Protein AF-0000000079080975 (afdb_homodimer)

Organism: Trichostrongylus colubriformis (NCBI:txid6319)

Sequence (194 aa):
MSRILNVFKEIIPASPTPPVSNRSTAPDSLALKALEEENAKLNQQLEEMTSIAETVESERNFYFEKLRRIEDMCNACVEDEQPDKEAILAILYEANVMSRILNVFKEIIPASPTPPVSNRSTAPDSLALKALEEENAKLNQQLEEMTSIAETVESERNFYFEKLRRIEDMCNACVEDEQPDKEAILAILYEANV

Solvent-accessible surface area (backbone atoms only — not comparable to full-atom values): 11800 Å² total; per-residue (Å²): 142,82,84,82,80,81,79,79,76,78,78,73,77,79,73,81,75,75,80,78,75,75,74,69,80,42,73,64,55,55,52,43,52,53,45,51,52,49,41,50,51,48,53,52,52,41,53,52,50,50,53,52,37,52,52,40,44,52,51,26,55,52,40,46,49,46,52,53,52,49,48,50,46,44,68,67,39,58,92,95,49,54,36,57,44,70,59,48,50,53,53,70,69,54,75,92,127,132,83,74,80,78,82,78,77,81,76,81,73,76,79,74,82,75,77,80,79,75,75,74,69,80,44,73,63,56,56,54,43,52,53,46,52,51,50,40,51,50,47,52,52,51,40,55,52,52,49,53,51,35,50,52,40,44,52,51,26,54,51,41,46,51,47,54,52,53,50,47,51,46,43,67,67,38,58,91,97,49,55,34,60,43,71,61,48,51,54,53,70,70,53,75,91,126

Secondary structure (DSSP, 8-state):
--------------------------HHHHHHHHHHHHHHHHHHHHHHHHHHHHHHHHHHHHHHHHHHHHHHHHHH--TT----HHHHHHHHT----/--------------------------HHHHHHHHHHHHHHHHHHHHHHHHHHHHHHHHHHHHHHHHHHHHHHHHHH--TT----HHHHHHHHT----

pLDDT: mean 80.47, std 24.13, range [25.75, 98.88]

InterPro domains:
  IPR004953 EB1, C-terminal [PF03271] (56-94)
  IPR004953 EB1, C-terminal [PS51230] (31-97)
  IPR027328 Microtubule-associated protein RP/EB [PTHR10623] (26-95)
  IPR036133 EB1, C-terminal domain superfamily [SSF140612] (40-95)

Radius of gyration: 41.65 Å; Cα contacts (8 Å, |Δi|>4): 113; chains: 2; bounding box: 116×119×67 Å

Foldseek 3Di:
DDDDPPPPPDPPPDPPDPDPPPPPCPPVVVVVVVVVVVVVVVVVVVVVVVVVVVVVVLVVVLVVVLVVVVVVQQVVADPPDDGDPVVNVVSVPDDRD/DCPPDPPPPDPPPDPDDPDPPPPPCDPVVVVVVVVVVVVVVVVVVVVVVVVVVVVVVLVVVLVVVLVVVVVVQQVPADPPDDGDPVVNVVSVPDDRD

Structure (mmCIF, N/CA/C/O backbone):
data_AF-0000000079080975-model_v1
#
loop_
_entity.id
_entity.type
_entity.pdbx_description
1 polymer 'EB1 C-terminal domain-containing protein'
#
loop_
_atom_site.group_PDB
_atom_site.id
_atom_site.type_symbol
_atom_site.label_atom_id
_atom_site.label_alt_id
_atom_site.label_comp_id
_atom_site.label_asym_id
_atom_site.label_entity_id
_atom_site.label_seq_id
_atom_site.pdbx_PDB_ins_code
_atom_site.Cartn_x
_atom_site.Cartn_y
_atom_site.Cartn_z
_atom_site.occupancy
_atom_site.B_iso_or_equiv
_atom_site.auth_seq_id
_atom_site.auth_comp_id
_atom_site.auth_asym_id
_atom_site.auth_atom_id
_atom_site.pdbx_PDB_model_num
ATOM 1 N N . MET A 1 1 ? -66.812 77.812 29.203 1 25.75 1 MET A N 1
ATOM 2 C CA . MET A 1 1 ? -65.688 77.125 28.531 1 25.75 1 MET A CA 1
ATOM 3 C C . MET A 1 1 ? -64.375 77.812 28.875 1 25.75 1 MET A C 1
ATOM 5 O O . MET A 1 1 ? -64.312 78.938 29.297 1 25.75 1 MET A O 1
ATOM 9 N N . SER A 1 2 ? -63.344 76.938 28.547 1 33.56 2 SER A N 1
ATOM 10 C CA . SER A 1 2 ? -62.125 76.125 28.672 1 33.56 2 SER A CA 1
ATOM 11 C C . SER A 1 2 ? -60.906 76.875 28.125 1 33.56 2 SER A C 1
ATOM 13 O O . SER A 1 2 ? -60.75 77 26.906 1 33.56 2 SER A O 1
ATOM 15 N N . ARG A 1 3 ? -60.531 77.938 28.734 1 38.03 3 ARG A N 1
ATOM 16 C CA . ARG A 1 3 ? -59.312 78.625 28.375 1 38.03 3 ARG A CA 1
ATOM 17 C C . ARG A 1 3 ? -58.094 77.688 28.484 1 38.03 3 ARG A C 1
ATOM 19 O O . ARG A 1 3 ? -57.969 77 29.453 1 38.03 3 ARG A O 1
ATOM 26 N N . ILE A 1 4 ? -57.312 77.25 27.359 1 35.12 4 ILE A N 1
ATOM 27 C CA . ILE A 1 4 ? -56.281 76.438 26.734 1 35.12 4 ILE A CA 1
ATOM 28 C C . ILE A 1 4 ? -54.906 76.875 27.234 1 35.12 4 ILE A C 1
ATOM 30 O O . ILE A 1 4 ? -54.406 77.938 26.891 1 35.12 4 ILE A O 1
ATOM 34 N N . LEU A 1 5 ? -54.531 76.75 28.547 1 37.47 5 LEU A N 1
ATOM 35 C CA . LEU A 1 5 ? -53.219 77.062 29.125 1 37.47 5 LEU A CA 1
ATOM 36 C C . LEU A 1 5 ? -52.125 76.25 28.453 1 37.47 5 LEU A C 1
ATOM 38 O O . LEU A 1 5 ? -52.188 75 28.484 1 37.47 5 LEU A O 1
ATOM 42 N N . ASN A 1 6 ? -51.312 76.688 27.391 1 35.12 6 ASN A N 1
ATOM 43 C CA . ASN A 1 6 ? -50.25 76.188 26.547 1 35.12 6 ASN A CA 1
ATOM 44 C C . ASN A 1 6 ? -49 75.812 27.359 1 35.12 6 ASN A C 1
ATOM 46 O O . ASN A 1 6 ? -48.438 76.688 28 1 35.12 6 ASN A O 1
ATOM 50 N N . VAL A 1 7 ? -48.969 74.625 28 1 35.78 7 VAL A N 1
ATOM 51 C CA . VAL A 1 7 ? -47.906 74 28.766 1 35.78 7 VAL A CA 1
ATOM 52 C C . VAL A 1 7 ? -46.656 73.875 27.922 1 35.78 7 VAL A C 1
ATOM 54 O O . VAL A 1 7 ? -46.625 73.25 26.859 1 35.78 7 VAL A O 1
ATOM 57 N N . PHE A 1 8 ? -45.781 74.875 27.875 1 40.72 8 PHE A N 1
ATOM 58 C CA . PHE A 1 8 ? -44.5 75.062 27.203 1 40.72 8 PHE A CA 1
ATOM 59 C C . PHE A 1 8 ? -43.531 74 27.656 1 40.72 8 PHE A C 1
ATOM 61 O O . PHE A 1 8 ? -43.094 74 28.812 1 40.72 8 PHE A O 1
ATOM 68 N N . LYS A 1 9 ? -43.719 72.688 27.281 1 38.78 9 LYS A N 1
ATOM 69 C CA . LYS A 1 9 ? -42.812 71.562 27.609 1 38.78 9 LYS A CA 1
ATOM 70 C C . LYS A 1 9 ? -41.375 71.875 27.203 1 38.78 9 LYS A C 1
ATOM 72 O O . LYS A 1 9 ? -41.125 72.188 26.047 1 38.78 9 LYS A O 1
ATOM 77 N N . GLU A 1 10 ? -40.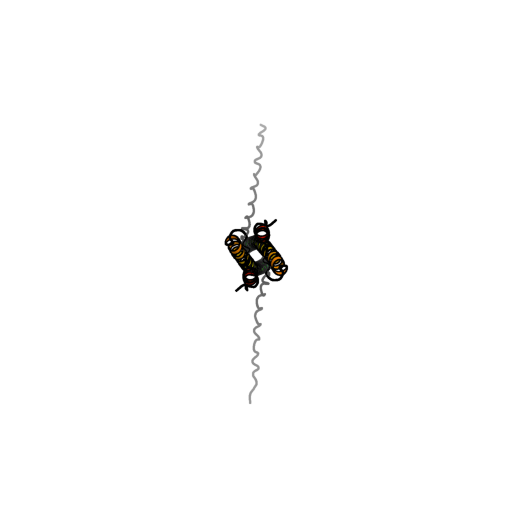531 72.312 28.156 1 39.69 10 GLU A N 1
ATOM 78 C CA . GLU A 1 10 ? -39.094 72.562 28.078 1 39.69 10 GLU A CA 1
ATOM 79 C C . GLU A 1 10 ? -38.344 71.312 27.547 1 39.69 10 GLU A C 1
ATOM 81 O O . GLU A 1 10 ? -38.469 70.188 28.094 1 39.69 10 GLU A O 1
ATOM 86 N N . ILE A 1 11 ? -38.062 71.25 26.25 1 41.62 11 ILE A N 1
ATOM 87 C CA . ILE A 1 11 ? -37.312 70.25 25.516 1 41.62 11 ILE A CA 1
ATOM 88 C C . ILE A 1 11 ? -35.906 70.125 26.125 1 41.62 11 ILE A C 1
ATOM 90 O O . ILE A 1 11 ? -35.156 71.062 26.141 1 41.62 11 ILE A O 1
ATOM 94 N N . ILE A 1 12 ? -35.781 69.438 27.281 1 44.81 12 ILE A N 1
ATOM 95 C CA . ILE A 1 12 ? -34.469 69.25 27.875 1 44.81 12 ILE A CA 1
ATOM 96 C C . ILE A 1 12 ? -33.531 68.625 26.844 1 44.81 12 ILE A C 1
ATOM 98 O O . ILE A 1 12 ? -33.875 67.625 26.172 1 44.81 12 ILE A O 1
ATOM 102 N N . PRO A 1 13 ? -32.562 69.375 26.312 1 43.66 13 PRO A N 1
ATOM 103 C CA . PRO A 1 13 ? -31.641 68.938 25.266 1 43.66 13 PRO A CA 1
ATOM 104 C C . PRO A 1 13 ? -30.922 67.625 25.641 1 43.66 13 PRO A C 1
ATOM 106 O O . PRO A 1 13 ? -30.688 67.375 26.812 1 43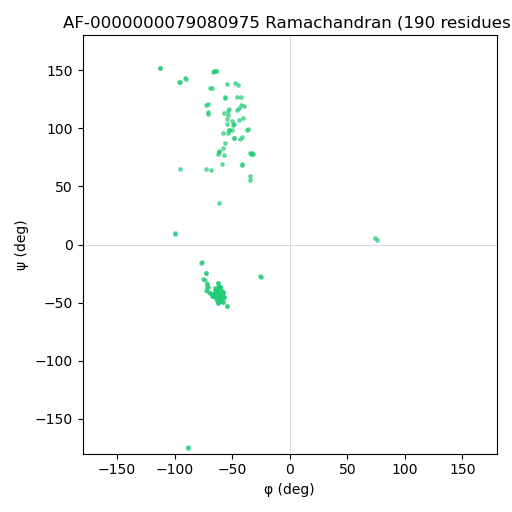.66 13 PRO A O 1
ATOM 109 N N . ALA A 1 14 ? -31.25 66.5 24.922 1 46.25 14 ALA A N 1
ATOM 110 C CA . ALA A 1 14 ? -30.625 65.188 24.984 1 46.25 14 ALA A CA 1
ATOM 111 C C . ALA A 1 14 ? -29.094 65.312 25 1 46.25 14 ALA A C 1
ATOM 113 O O . ALA A 1 14 ? -28.531 66.188 24.359 1 46.25 14 ALA A O 1
ATOM 114 N N . SER A 1 15 ? -28.422 65.062 26.125 1 46.75 15 SER A N 1
ATOM 115 C CA . SER A 1 15 ? -26.984 65.062 26.375 1 46.75 15 SER A CA 1
ATOM 116 C C . SER A 1 15 ? -26.25 64.312 25.281 1 46.75 15 SER A C 1
ATOM 118 O O . SER A 1 15 ? -26.734 63.281 24.781 1 46.75 15 SER A O 1
ATOM 120 N N . PRO A 1 16 ? -25.234 64.938 24.656 1 44.5 16 PRO A N 1
ATOM 121 C CA . PRO A 1 16 ? -24.438 64.312 23.578 1 44.5 16 PRO A CA 1
ATOM 122 C C . PRO A 1 16 ? -23.828 63 23.938 1 44.5 16 PRO A C 1
ATOM 124 O O . PRO A 1 16 ? -23.406 62.781 25.078 1 44.5 16 PRO A O 1
ATOM 127 N N . THR A 1 17 ? -24.406 61.875 23.438 1 47.47 17 THR A N 1
ATOM 128 C CA . THR A 1 17 ? -23.891 60.531 23.609 1 47.47 17 THR A CA 1
ATOM 129 C C . THR A 1 17 ? -22.375 60.5 23.344 1 47.47 17 THR A C 1
ATOM 131 O O . THR A 1 17 ? -21.875 61.25 22.516 1 47.47 17 THR A O 1
ATOM 134 N N . PRO A 1 18 ? -21.562 60.188 24.359 1 49.84 18 PRO A N 1
ATOM 135 C CA . PRO A 1 18 ? -20.094 60.125 24.234 1 49.84 18 PRO A CA 1
ATOM 136 C C . PRO A 1 18 ? -19.641 59.375 22.969 1 49.84 18 PRO A C 1
ATOM 138 O O . PRO A 1 18 ? -20.375 58.562 22.438 1 49.84 18 PRO A O 1
ATOM 141 N N . PRO A 1 19 ? -18.625 59.875 22.219 1 44.94 19 PRO A N 1
ATOM 142 C CA . PRO A 1 19 ? -18.078 59.312 20.984 1 44.94 19 PRO A CA 1
ATOM 143 C C . PRO A 1 19 ? -17.688 57.844 21.125 1 44.94 19 PRO A C 1
ATOM 145 O O . PRO A 1 19 ? -17.359 57.406 22.219 1 44.94 19 PRO A O 1
ATOM 148 N N . VAL A 1 20 ? -18.312 56.906 20.391 1 45.91 20 VAL A N 1
ATOM 149 C CA . VAL A 1 20 ? -17.969 55.5 20.219 1 45.91 20 VAL A CA 1
ATOM 150 C C . VAL A 1 20 ? -16.469 55.344 20.016 1 45.91 20 VAL A C 1
ATOM 152 O O . VAL A 1 20 ? -15.859 56.094 19.234 1 45.91 20 VAL A O 1
ATOM 155 N N . SER A 1 21 ? -15.68 55.156 21.062 1 43.5 21 SER A N 1
ATOM 156 C CA . SER A 1 21 ? -14.266 54.812 20.938 1 43.5 21 SER A CA 1
ATOM 157 C C . SER A 1 21 ? -14.008 53.875 19.75 1 43.5 21 SER A C 1
ATOM 159 O O . SER A 1 21 ? -14.68 52.875 19.578 1 4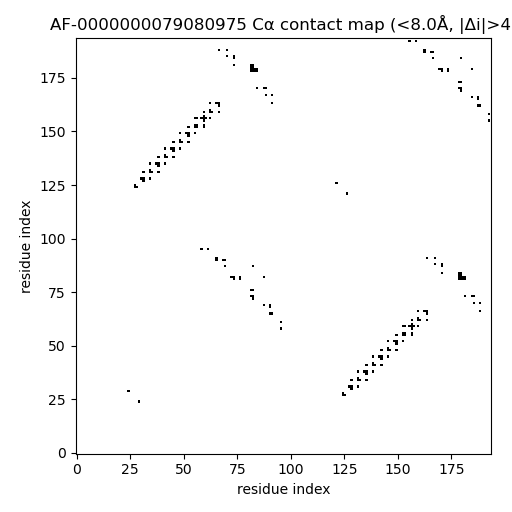3.5 21 SER A O 1
ATOM 161 N N . ASN A 1 22 ? -13.57 54.344 18.656 1 41.38 22 ASN A N 1
ATOM 162 C CA . ASN A 1 22 ? -13.086 53.625 17.484 1 41.38 22 ASN A CA 1
ATOM 163 C C . ASN A 1 22 ? -12.219 52.438 17.875 1 41.38 22 ASN A C 1
ATOM 165 O O . ASN A 1 22 ? -11.141 52.625 18.453 1 41.38 22 ASN A O 1
ATOM 169 N N . ARG A 1 23 ? -12.82 51.406 18.453 1 43.84 23 ARG A N 1
ATOM 170 C CA . ARG A 1 23 ? -12.062 50.188 18.641 1 43.84 23 ARG A CA 1
ATOM 171 C C . ARG A 1 23 ? -11.055 49.969 17.516 1 43.84 23 ARG A C 1
ATOM 173 O O . ARG A 1 23 ? -11.438 49.844 16.359 1 43.84 23 ARG A O 1
ATOM 180 N N . SER A 1 24 ? -9.914 50.625 17.5 1 45.56 24 SER A N 1
ATOM 181 C CA . SER A 1 24 ? -8.766 50.344 16.641 1 45.56 24 SER A CA 1
ATOM 182 C C . SER A 1 24 ? -8.625 48.875 16.359 1 45.56 24 SER A C 1
ATOM 184 O O . SER A 1 24 ? -8.531 48.062 17.281 1 45.56 24 SER A O 1
ATOM 186 N N . THR A 1 25 ? -9.383 48.344 15.492 1 51.56 25 THR A N 1
ATOM 187 C CA . THR A 1 25 ? -9.078 47.031 14.961 1 51.56 25 THR A CA 1
ATOM 188 C C . THR A 1 25 ? -7.566 46.812 14.844 1 51.56 25 THR A C 1
ATOM 190 O O . THR A 1 25 ? -6.93 47.375 13.938 1 51.56 25 THR A O 1
ATOM 193 N N . ALA A 1 26 ? -6.715 46.938 15.875 1 59.47 26 ALA A N 1
ATOM 194 C CA . ALA A 1 26 ? -5.27 46.906 16.094 1 59.47 26 ALA A CA 1
ATOM 195 C C . ALA A 1 26 ? -4.594 45.844 15.266 1 59.47 26 ALA A C 1
ATOM 197 O O . ALA A 1 26 ? -5.207 44.812 14.953 1 59.47 26 ALA A O 1
ATOM 198 N N . PRO A 1 27 ? -3.646 46.219 14.352 1 61.94 27 PRO A N 1
ATOM 199 C CA . PRO A 1 27 ? -2.795 45.344 13.547 1 61.94 27 PRO A CA 1
ATOM 200 C C . PRO A 1 27 ? -2.59 43.969 14.195 1 61.94 27 PRO A C 1
ATOM 202 O O . PRO A 1 27 ? -2.543 42.969 13.492 1 61.94 27 PRO A O 1
ATOM 205 N N . ASP A 1 28 ? -2.672 44 15.492 1 68.81 28 ASP A N 1
ATOM 206 C CA . ASP A 1 28 ? -2.451 42.75 16.188 1 68.81 28 ASP A CA 1
ATOM 207 C C . ASP A 1 28 ? -3.648 41.812 16.016 1 68.81 28 ASP A C 1
ATOM 209 O O . ASP A 1 28 ? -3.48 40.594 15.828 1 68.81 28 ASP A O 1
ATOM 213 N N . SER A 1 29 ? -4.852 42.5 15.883 1 78.88 29 SER A N 1
ATOM 214 C CA . SER A 1 29 ? -6.07 41.719 15.742 1 78.88 29 SER A CA 1
ATOM 215 C C . SER A 1 29 ? -6.145 41.062 14.367 1 78.88 29 SER A C 1
ATOM 217 O O . SER A 1 29 ? -6.551 39.906 14.25 1 78.88 29 SER A O 1
ATOM 219 N N . LEU A 1 30 ? -5.594 41.781 13.32 1 82.38 30 LEU A N 1
ATOM 220 C CA . LEU A 1 30 ? -5.598 41.219 11.977 1 82.38 30 LEU A CA 1
ATOM 221 C C . LEU A 1 30 ? -4.594 40.094 11.852 1 82.38 30 LEU A C 1
ATOM 223 O O . LEU A 1 30 ? -4.879 39.062 11.219 1 82.38 30 LEU A O 1
ATOM 227 N N . ALA A 1 31 ? -3.439 40.281 12.492 1 84 31 ALA A N 1
ATOM 228 C CA . ALA A 1 31 ? -2.412 39.25 12.484 1 84 31 ALA A CA 1
ATOM 229 C C . ALA A 1 31 ? -2.885 38 13.219 1 84 31 ALA A C 1
ATOM 231 O O . ALA A 1 31 ? -2.648 36.875 12.766 1 84 31 ALA A O 1
ATOM 232 N N . LEU A 1 32 ? -3.594 38.188 14.258 1 86.31 32 LEU A N 1
ATOM 233 C CA . LEU A 1 32 ? -4.133 37.094 15.047 1 86.31 32 LEU A CA 1
ATOM 234 C C . LEU A 1 32 ? -5.176 36.312 14.25 1 86.31 32 LEU A C 1
ATOM 236 O O . LEU A 1 32 ? -5.164 35.062 14.234 1 86.31 32 LEU A O 1
ATOM 240 N N . LYS A 1 33 ? -6.012 37.062 13.602 1 88.62 33 LYS A N 1
ATOM 241 C CA . LYS A 1 33 ? -7.051 36.438 12.797 1 88.62 33 LYS A CA 1
ATOM 242 C C . LYS A 1 33 ? -6.441 35.656 11.641 1 88.62 33 LYS A C 1
ATOM 244 O O . LYS A 1 33 ? -6.887 34.531 11.336 1 88.62 33 LYS A O 1
ATOM 249 N N . ALA A 1 34 ? -5.426 36.219 11 1 90.19 34 ALA A N 1
ATOM 250 C CA . ALA A 1 34 ? -4.75 35.531 9.891 1 90.19 34 ALA A CA 1
ATOM 251 C C . ALA A 1 34 ? -4.09 34.25 10.352 1 90.19 34 ALA A C 1
ATOM 253 O O . ALA A 1 34 ? -4.152 33.219 9.656 1 90.19 34 ALA A O 1
ATOM 254 N N . LEU A 1 35 ? -3.504 34.281 11.547 1 91.06 35 LEU A N 1
ATOM 255 C CA . LEU A 1 35 ? -2.818 33.094 12.102 1 91.06 35 LEU A CA 1
ATOM 256 C C . LEU A 1 35 ? -3.818 32.031 12.5 1 91.06 35 LEU A C 1
ATOM 258 O O . LEU A 1 35 ? -3.553 30.828 12.336 1 91.06 35 LEU A O 1
ATOM 262 N N . GLU A 1 36 ? -4.93 32.469 13.008 1 90.94 36 GLU A N 1
ATOM 263 C CA . GLU A 1 36 ? -5.992 31.547 13.367 1 90.94 36 GLU A CA 1
ATOM 264 C C . GLU A 1 36 ? -6.547 30.828 12.133 1 90.94 36 GLU A C 1
ATOM 266 O O . GLU A 1 36 ? -6.812 29.625 12.164 1 90.94 36 GLU A O 1
ATOM 271 N N . GLU A 1 37 ? -6.727 31.562 11.07 1 93.94 37 GLU A N 1
ATOM 272 C CA . GLU A 1 37 ? -7.211 31 9.82 1 93.94 37 GLU A CA 1
ATOM 273 C C . GLU A 1 37 ? -6.207 30 9.234 1 93.94 37 GLU A C 1
ATOM 275 O O . GLU A 1 37 ? -6.594 28.938 8.734 1 93.94 37 GLU A O 1
ATOM 280 N N . GLU A 1 38 ? -4.965 30.344 9.297 1 93.94 38 GLU A N 1
ATOM 281 C CA . GLU A 1 38 ? -3.914 29.453 8.82 1 93.94 38 GLU A CA 1
ATOM 282 C C . GLU A 1 38 ? -3.887 28.156 9.625 1 93.94 38 GLU A C 1
ATOM 284 O O . GLU A 1 38 ? -3.754 27.062 9.062 1 93.94 38 GLU A O 1
ATOM 289 N N . ASN A 1 39 ? -3.975 28.344 10.938 1 93.5 39 ASN A N 1
ATOM 290 C CA . ASN A 1 39 ? -4.016 27.188 11.812 1 93.5 39 ASN A CA 1
ATOM 291 C C . ASN A 1 39 ? -5.188 26.266 11.469 1 93.5 39 ASN A C 1
ATOM 293 O O . ASN A 1 39 ? -5.035 25.047 11.445 1 93.5 39 ASN A O 1
ATOM 297 N N . ALA A 1 40 ? -6.289 26.812 11.188 1 94.25 40 ALA A N 1
ATOM 298 C CA . ALA A 1 40 ? -7.473 26.031 10.828 1 94.25 40 ALA A CA 1
ATOM 299 C C . ALA A 1 40 ? -7.258 25.281 9.516 1 94.25 40 ALA A C 1
ATOM 301 O O . ALA A 1 40 ? -7.637 24.109 9.398 1 94.25 40 ALA A O 1
ATOM 302 N N . LYS A 1 41 ? -6.684 25.922 8.555 1 95.88 41 LYS A N 1
ATOM 303 C CA . LYS A 1 41 ? -6.391 25.297 7.27 1 95.88 41 LYS A CA 1
ATOM 304 C C . LYS A 1 41 ? -5.422 24.125 7.43 1 95.88 41 LYS A C 1
ATOM 306 O O . LYS A 1 41 ? -5.621 23.062 6.84 1 95.88 41 LYS A O 1
ATOM 311 N N . LEU A 1 42 ? -4.355 24.281 8.203 1 95 42 LEU A N 1
ATOM 312 C CA . LEU A 1 42 ? -3.359 23.25 8.43 1 95 42 LEU A CA 1
ATOM 313 C C . LEU A 1 42 ? -3.98 22.031 9.117 1 95 42 LEU A C 1
ATOM 315 O O . LEU A 1 42 ? -3.664 20.891 8.781 1 95 42 LEU A O 1
ATOM 319 N N . ASN A 1 43 ? -4.863 22.328 10.078 1 94.75 43 ASN A N 1
ATOM 320 C CA . ASN A 1 43 ? -5.555 21.25 10.766 1 94.75 43 ASN A CA 1
ATOM 321 C C . ASN A 1 43 ? -6.43 20.438 9.812 1 94.75 43 ASN A C 1
ATOM 323 O O . ASN A 1 43 ? -6.465 19.203 9.891 1 94.75 43 ASN A O 1
ATOM 327 N N . GLN A 1 44 ? -7.082 21.094 8.938 1 96.06 44 GLN A N 1
ATOM 328 C CA . GLN A 1 44 ? -7.91 20.406 7.945 1 96.06 44 GLN A CA 1
ATOM 329 C C . GLN A 1 44 ? -7.059 19.562 7.004 1 96.06 44 GLN A C 1
ATOM 331 O O . GLN A 1 44 ? -7.418 18.422 6.691 1 96.06 44 GLN A O 1
ATOM 336 N N . GLN A 1 45 ? -5.973 20.125 6.559 1 94.5 45 GLN A N 1
ATOM 337 C CA . GLN A 1 45 ? -5.062 19.391 5.676 1 94.5 45 GLN A CA 1
ATOM 338 C C . GLN A 1 45 ? -4.504 18.156 6.367 1 94.5 45 GLN A C 1
ATOM 340 O O . GLN A 1 45 ? -4.391 17.094 5.754 1 94.5 45 GLN A O 1
ATOM 345 N N . LEU A 1 46 ? -4.176 18.266 7.582 1 95.5 46 LEU A N 1
ATOM 346 C CA . LEU A 1 46 ? -3.645 17.141 8.344 1 95.5 46 LEU A CA 1
ATOM 347 C C . LE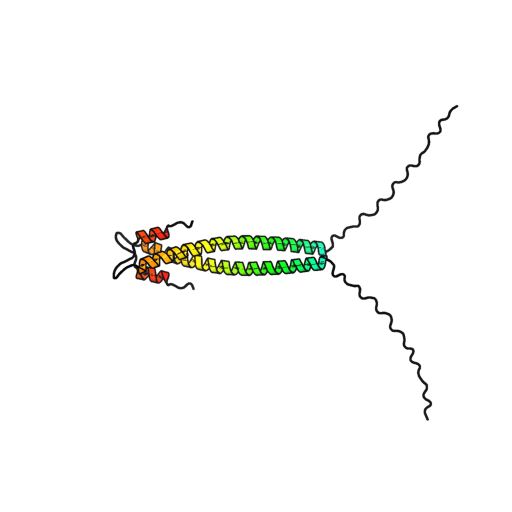U A 1 46 ? -4.68 16.031 8.477 1 95.5 46 LEU A C 1
ATOM 349 O O . LEU A 1 46 ? -4.348 14.844 8.359 1 95.5 46 LEU A O 1
ATOM 353 N N . GLU A 1 47 ? -5.871 16.406 8.773 1 94.56 47 GLU A N 1
ATOM 354 C CA . GLU A 1 47 ? -6.949 15.43 8.859 1 94.56 47 GLU A CA 1
ATOM 355 C C . GLU A 1 47 ? -7.137 14.695 7.535 1 94.56 47 GLU A C 1
ATOM 357 O O . GLU A 1 47 ? -7.27 13.469 7.512 1 94.56 47 GLU A O 1
ATOM 362 N N . GLU A 1 48 ? -7.113 15.391 6.41 1 94.5 48 GLU A N 1
ATOM 363 C CA . GLU A 1 48 ? -7.262 14.797 5.086 1 94.5 48 GLU A CA 1
ATOM 364 C C . GLU A 1 48 ? -6.109 13.844 4.777 1 94.5 48 GLU A C 1
ATOM 366 O O . GLU A 1 48 ? -6.328 12.727 4.297 1 94.5 48 GLU A O 1
ATOM 371 N N . MET A 1 49 ? -4.914 14.312 5.062 1 93.69 49 MET A N 1
ATOM 372 C CA . MET A 1 49 ? -3.732 13.492 4.805 1 93.69 49 MET A CA 1
ATOM 373 C C . MET A 1 49 ? -3.75 12.227 5.656 1 93.69 49 MET A C 1
ATOM 375 O O . MET A 1 49 ? -3.359 11.156 5.191 1 93.69 49 MET A O 1
ATOM 379 N N . THR A 1 50 ? -4.215 12.398 6.926 1 94.56 50 THR A N 1
ATOM 380 C CA . THR A 1 50 ? -4.32 11.25 7.816 1 94.56 50 THR A CA 1
ATOM 381 C C . THR A 1 50 ? -5.289 10.211 7.254 1 94.56 50 THR A C 1
ATOM 383 O O . THR A 1 50 ? -4.992 9.016 7.238 1 94.56 50 THR A O 1
ATOM 386 N N . SER A 1 51 ? -6.406 10.648 6.727 1 95.69 51 SER A N 1
ATOM 387 C CA . SER A 1 51 ? -7.406 9.758 6.156 1 95.69 51 SER A CA 1
ATOM 388 C C . SER A 1 51 ? -6.867 9.039 4.926 1 95.69 51 SER A C 1
ATOM 390 O O . SER A 1 51 ? -7.07 7.832 4.766 1 95.69 51 SER A O 1
ATOM 392 N N . ILE A 1 52 ? -6.203 9.703 4.039 1 94 52 ILE A N 1
ATOM 393 C CA . ILE A 1 52 ? -5.625 9.125 2.828 1 94 52 ILE A CA 1
ATOM 394 C C . ILE A 1 52 ? -4.547 8.109 3.205 1 94 52 ILE A C 1
ATOM 396 O O . ILE A 1 52 ? -4.516 7.004 2.666 1 94 52 ILE A O 1
ATOM 400 N N . ALA A 1 53 ? -3.725 8.547 4.16 1 94.81 53 ALA A N 1
ATOM 401 C CA . ALA A 1 53 ? -2.654 7.664 4.613 1 94.81 53 ALA A CA 1
ATOM 402 C C . ALA A 1 53 ? -3.219 6.363 5.18 1 94.81 53 ALA A C 1
ATOM 404 O O . ALA A 1 53 ? -2.664 5.285 4.949 1 94.81 53 ALA A O 1
ATOM 405 N N . GLU A 1 54 ? -4.266 6.422 5.883 1 95.94 54 GLU A N 1
ATOM 406 C CA . GLU A 1 54 ? -4.902 5.234 6.445 1 95.94 54 GLU A CA 1
ATOM 407 C C . GLU A 1 54 ? -5.441 4.324 5.348 1 95.94 54 GLU A C 1
ATOM 409 O O . GLU A 1 54 ? -5.297 3.102 5.422 1 95.94 54 GLU A O 1
ATOM 414 N N . THR A 1 55 ? -6.082 4.906 4.383 1 96.81 55 THR A N 1
ATOM 415 C CA . THR A 1 55 ? -6.629 4.141 3.271 1 96.81 55 THR A CA 1
ATOM 416 C C . THR A 1 55 ? -5.52 3.439 2.496 1 96.81 55 THR A C 1
ATOM 418 O O . THR A 1 55 ? -5.609 2.242 2.211 1 96.81 55 THR A O 1
ATOM 421 N N . VAL A 1 56 ? -4.492 4.156 2.158 1 97.19 56 VAL A N 1
ATOM 422 C CA . VAL A 1 56 ? -3.373 3.596 1.407 1 97.19 56 VAL A CA 1
ATOM 423 C C . VAL A 1 56 ? -2.697 2.496 2.225 1 97.19 56 VAL A C 1
ATOM 425 O O . VAL A 1 56 ? -2.34 1.445 1.687 1 97.19 56 VAL A O 1
ATOM 428 N N . GLU A 1 57 ? -2.514 2.748 3.488 1 97.88 57 GLU A N 1
ATOM 429 C CA . GLU A 1 57 ? -1.929 1.732 4.359 1 97.88 57 GLU A CA 1
ATOM 430 C C . GLU A 1 57 ? -2.773 0.461 4.371 1 97.88 57 GLU A C 1
ATOM 432 O O . GLU A 1 57 ? -2.236 -0.647 4.328 1 97.88 57 GLU A O 1
ATOM 437 N N . SER A 1 58 ? -4.051 0.591 4.457 1 98.12 58 SER A N 1
ATOM 438 C CA . SER A 1 58 ? -4.957 -0.554 4.414 1 98.12 58 SER A CA 1
ATOM 439 C C . SER A 1 58 ? -4.785 -1.348 3.123 1 98.12 58 SER A C 1
ATOM 441 O O . SER A 1 58 ? -4.684 -2.576 3.152 1 98.12 58 SER A O 1
ATOM 443 N N . GLU A 1 59 ? -4.727 -0.678 2 1 98.19 59 GLU A N 1
ATOM 444 C CA . GLU A 1 59 ? -4.512 -1.322 0.707 1 98.19 59 GLU A CA 1
ATOM 445 C C . GLU A 1 59 ? -3.154 -2.014 0.651 1 98.19 59 GLU A C 1
ATOM 447 O O . GLU A 1 59 ? -3.043 -3.137 0.154 1 98.19 59 GLU A O 1
ATOM 452 N N . ARG A 1 60 ? -2.148 -1.308 1.125 1 98.5 60 ARG A N 1
ATOM 453 C CA . ARG A 1 60 ? -0.811 -1.888 1.195 1 98.5 60 ARG A CA 1
ATOM 454 C C . ARG A 1 60 ? -0.825 -3.205 1.965 1 98.5 60 ARG A C 1
ATOM 456 O O . ARG A 1 60 ? -0.29 -4.211 1.494 1 98.5 60 ARG A O 1
ATOM 463 N N . ASN A 1 61 ? -1.366 -3.207 3.17 1 98.56 61 ASN A N 1
ATOM 464 C CA . ASN A 1 61 ? -1.436 -4.402 4.004 1 98.56 61 ASN A CA 1
ATOM 465 C C . ASN A 1 61 ? -2.248 -5.508 3.336 1 98.56 61 ASN A C 1
ATOM 467 O O . ASN A 1 61 ? -1.883 -6.68 3.41 1 98.56 61 ASN A O 1
ATOM 471 N N . PHE A 1 62 ? -3.35 -5.207 2.596 1 98.81 62 PHE A N 1
ATOM 472 C CA . PHE A 1 62 ? -4.172 -6.145 1.845 1 98.81 62 PHE A CA 1
ATOM 473 C C . PHE A 1 62 ? -3.357 -6.82 0.749 1 98.81 62 PHE A C 1
ATOM 475 O O . PHE A 1 62 ? -3.371 -8.047 0.625 1 98.81 62 PHE A O 1
ATOM 482 N N . TYR A 1 63 ? -2.67 -6.035 -0.039 1 98.69 63 TYR A N 1
ATOM 483 C CA . TYR A 1 63 ? -1.835 -6.574 -1.106 1 98.69 63 TYR A CA 1
ATOM 484 C C . TYR A 1 63 ? -0.694 -7.41 -0.538 1 98.69 63 TYR A C 1
ATOM 486 O O . TYR A 1 63 ? -0.385 -8.484 -1.058 1 98.69 63 TYR A O 1
ATOM 494 N N . PHE A 1 64 ? -0.105 -6.984 0.538 1 98.69 64 PHE A N 1
ATOM 495 C CA . PHE A 1 64 ? 0.968 -7.723 1.195 1 98.69 64 PHE A CA 1
ATOM 496 C C . PHE A 1 64 ? 0.488 -9.094 1.642 1 98.69 64 PHE A C 1
ATOM 498 O O . PHE A 1 64 ? 1.178 -10.094 1.437 1 98.69 64 PHE A O 1
ATOM 505 N N . GLU A 1 65 ? -0.681 -9.109 2.207 1 98.75 65 GLU A N 1
ATOM 506 C CA . GLU A 1 65 ? -1.242 -10.375 2.678 1 98.75 65 GLU A CA 1
ATOM 507 C C . GLU A 1 65 ? -1.507 -11.328 1.514 1 98.75 65 GLU A C 1
ATOM 509 O O . GLU A 1 65 ? -1.277 -12.531 1.627 1 98.75 65 GLU A O 1
ATOM 514 N N . LYS A 1 66 ? -2.014 -10.852 0.377 1 98.88 66 LYS A N 1
ATOM 515 C CA . LYS A 1 66 ? -2.174 -11.68 -0.817 1 98.88 66 LYS A CA 1
ATOM 516 C C . LYS A 1 66 ? -0.844 -12.289 -1.245 1 98.88 66 LYS A C 1
ATOM 518 O O . LYS A 1 66 ? -0.766 -13.492 -1.514 1 98.88 66 LYS A O 1
ATOM 523 N N . LEU A 1 67 ? 0.23 -11.469 -1.253 1 98.88 67 LEU A N 1
ATOM 524 C CA . LEU A 1 67 ? 1.551 -11.945 -1.646 1 98.88 67 LEU A CA 1
ATOM 525 C C . LEU A 1 67 ? 2.059 -13.008 -0.675 1 98.88 67 LEU A C 1
ATOM 527 O O . LEU A 1 67 ? 2.641 -14.008 -1.093 1 98.88 67 LEU A O 1
ATOM 531 N N . ARG A 1 68 ? 1.777 -12.734 0.657 1 98.81 68 ARG A N 1
ATOM 532 C CA . ARG A 1 68 ? 2.195 -13.703 1.667 1 98.81 68 ARG A CA 1
ATOM 533 C C . ARG A 1 68 ? 1.481 -15.031 1.479 1 98.81 68 ARG A C 1
ATOM 535 O O . ARG A 1 68 ? 2.104 -16.094 1.567 1 98.81 68 ARG A O 1
ATOM 542 N N . ARG A 1 69 ? 0.264 -15.047 1.147 1 98.81 69 ARG A N 1
ATOM 543 C CA . ARG A 1 69 ? -0.509 -16.266 0.937 1 98.81 69 ARG A CA 1
ATOM 544 C C . ARG A 1 69 ? -0.047 -17 -0.321 1 98.81 69 ARG A C 1
ATOM 546 O O . ARG A 1 69 ? 0.067 -18.219 -0.325 1 98.81 69 ARG A O 1
ATOM 553 N N . ILE A 1 70 ? 0.225 -16.328 -1.373 1 98.88 70 ILE A N 1
ATOM 554 C CA . ILE A 1 70 ? 0.739 -16.938 -2.6 1 98.88 70 ILE A CA 1
ATOM 555 C C . ILE A 1 70 ? 2.119 -17.531 -2.34 1 98.88 70 ILE A C 1
ATOM 557 O O . ILE A 1 70 ? 2.43 -18.625 -2.828 1 98.88 70 ILE A O 1
ATOM 561 N N . GLU A 1 71 ? 2.922 -16.891 -1.57 1 98.81 71 GLU A N 1
ATOM 562 C CA . GLU A 1 71 ? 4.23 -17.406 -1.171 1 98.81 71 GLU A CA 1
ATOM 563 C C . GLU A 1 71 ? 4.098 -18.734 -0.417 1 98.81 71 GLU A C 1
ATOM 565 O O . GLU A 1 71 ? 4.805 -19.688 -0.717 1 98.81 71 GLU A O 1
ATOM 570 N N . ASP A 1 72 ? 3.232 -18.703 0.5 1 98.81 72 ASP A N 1
ATOM 571 C CA . ASP A 1 72 ? 2.988 -19.906 1.275 1 98.81 72 ASP A CA 1
ATOM 572 C C . ASP A 1 72 ? 2.564 -21.062 0.37 1 98.81 72 ASP A C 1
ATOM 574 O O . ASP A 1 72 ? 2.996 -22.203 0.562 1 98.81 72 ASP A O 1
ATOM 578 N N . MET A 1 73 ? 1.721 -20.797 -0.59 1 98.44 73 MET A N 1
ATOM 579 C CA . MET A 1 73 ? 1.278 -21.797 -1.555 1 98.44 73 MET A CA 1
ATOM 580 C C . MET A 1 73 ? 2.461 -22.359 -2.34 1 98.44 73 MET A C 1
ATOM 582 O O . MET A 1 73 ? 2.576 -23.578 -2.518 1 98.44 73 MET A O 1
ATOM 586 N N . CYS A 1 74 ? 3.291 -21.453 -2.758 1 98.25 74 CYS A N 1
ATOM 587 C CA . CYS A 1 74 ? 4.469 -21.875 -3.51 1 98.25 74 CYS A CA 1
ATOM 588 C C . CYS A 1 74 ? 5.391 -22.734 -2.65 1 98.25 74 CYS A C 1
ATOM 590 O O . CYS A 1 74 ? 5.887 -23.766 -3.104 1 98.25 74 CYS A O 1
ATOM 592 N N . ASN A 1 75 ? 5.531 -22.312 -1.433 1 97.88 75 ASN A N 1
ATOM 593 C CA . ASN A 1 75 ? 6.457 -23 -0.539 1 97.88 75 ASN A CA 1
ATOM 594 C C . ASN A 1 75 ? 5.902 -24.359 -0.098 1 97.88 75 ASN A C 1
ATOM 596 O O . ASN A 1 75 ? 6.66 -25.234 0.291 1 97.88 75 ASN A O 1
ATOM 600 N N . ALA A 1 76 ? 4.633 -24.469 -0.145 1 97.81 76 ALA A N 1
ATOM 601 C CA . ALA A 1 76 ? 3.986 -25.719 0.242 1 97.81 76 ALA A CA 1
ATOM 602 C C . ALA A 1 76 ? 4.117 -26.766 -0.86 1 97.81 76 ALA A C 1
ATOM 604 O O . ALA A 1 76 ? 3.887 -27.953 -0.625 1 97.81 76 ALA A O 1
ATOM 605 N N . CYS A 1 77 ? 4.465 -26.359 -2.07 1 97 77 CYS A N 1
ATOM 606 C CA . CYS A 1 77 ? 4.637 -27.281 -3.188 1 97 77 CYS A CA 1
ATOM 607 C C . CYS A 1 77 ? 5.848 -28.188 -2.975 1 97 77 CYS A C 1
ATOM 609 O O . CYS A 1 77 ? 6.895 -27.719 -2.52 1 97 77 CYS A O 1
ATOM 611 N N . VAL A 1 78 ? 5.711 -29.453 -3.211 1 93.94 78 VAL A N 1
ATOM 612 C CA . VAL A 1 78 ? 6.809 -30.406 -3.104 1 93.94 78 VAL A CA 1
ATOM 613 C C . VAL A 1 78 ? 7.555 -30.484 -4.434 1 93.94 78 VAL A C 1
ATOM 615 O O . VAL A 1 78 ? 7.289 -29.703 -5.352 1 93.94 78 VAL A O 1
ATOM 618 N N . GLU A 1 79 ? 8.539 -31.391 -4.57 1 90.5 79 GLU A N 1
ATOM 619 C CA . GLU A 1 79 ? 9.391 -31.484 -5.754 1 90.5 79 GLU A CA 1
ATOM 620 C C . GLU A 1 79 ? 8.555 -31.672 -7.016 1 90.5 79 GLU A C 1
ATOM 622 O O . GLU A 1 79 ? 7.641 -32.5 -7.047 1 90.5 79 GLU A O 1
ATOM 627 N N . ASP A 1 80 ? 8.734 -30.844 -8.031 1 91.25 80 ASP A N 1
ATOM 628 C CA . ASP A 1 80 ? 8.164 -30.859 -9.375 1 91.25 80 ASP A CA 1
ATOM 629 C C . ASP A 1 80 ? 6.703 -30.438 -9.367 1 91.25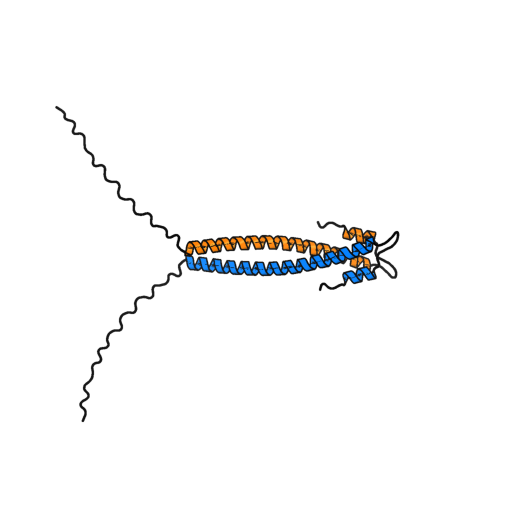 80 ASP A C 1
ATOM 631 O O . ASP A 1 80 ? 6.023 -30.484 -10.398 1 91.25 80 ASP A O 1
ATOM 635 N N . GLU A 1 81 ? 6.211 -30 -8.133 1 95.5 81 GLU A N 1
ATOM 636 C CA . GLU A 1 81 ? 4.84 -29.516 -8.031 1 95.5 81 GLU A CA 1
ATOM 637 C C . GLU A 1 81 ? 4.773 -28.016 -8.266 1 95.5 81 GLU A C 1
ATOM 639 O O . GLU A 1 81 ? 5.684 -27.281 -7.883 1 95.5 81 GLU A O 1
ATOM 644 N N . GLN A 1 82 ? 3.721 -27.625 -8.922 1 97.81 82 GLN A N 1
ATOM 645 C CA . GLN A 1 82 ? 3.457 -26.203 -9.148 1 97.81 82 GLN A CA 1
ATOM 646 C C . GLN A 1 82 ? 2.223 -25.75 -8.375 1 97.81 82 GLN A C 1
ATOM 648 O O . GLN A 1 82 ? 1.342 -26.547 -8.07 1 97.81 82 GLN A O 1
ATOM 653 N N . PRO A 1 83 ? 2.232 -24.438 -8.016 1 98 83 PRO A N 1
ATOM 654 C CA . PRO A 1 83 ? 1.036 -23.938 -7.332 1 98 83 PRO A CA 1
ATOM 655 C C . PRO A 1 83 ? -0.201 -23.953 -8.227 1 98 83 PRO A C 1
ATOM 657 O O . PRO A 1 83 ? -0.084 -23.812 -9.445 1 98 83 PRO A O 1
ATOM 660 N N . ASP A 1 84 ? -1.319 -24.141 -7.602 1 97.19 84 ASP A N 1
ATOM 661 C CA . ASP A 1 84 ? -2.596 -24.219 -8.305 1 97.19 84 ASP A CA 1
ATOM 662 C C . ASP A 1 84 ? -3.023 -22.844 -8.812 1 97.19 84 ASP A C 1
ATOM 664 O O . ASP A 1 84 ? -3.215 -21.922 -8.016 1 97.19 84 ASP A O 1
ATOM 668 N N . LYS A 1 85 ? -3.195 -22.719 -10.148 1 98.06 85 LYS A N 1
ATOM 669 C CA . LYS A 1 85 ? -3.582 -21.469 -10.797 1 98.06 85 LYS A CA 1
ATOM 670 C C . LYS A 1 85 ? -4.906 -20.953 -10.242 1 98.06 85 LYS A C 1
ATOM 672 O O . LYS A 1 85 ? -5.031 -19.766 -9.938 1 98.06 85 LYS A O 1
ATOM 677 N N . GLU A 1 86 ? -5.887 -21.828 -10.18 1 97.81 86 GLU A N 1
ATOM 678 C CA . GLU A 1 86 ? -7.211 -21.406 -9.719 1 97.81 86 GLU A CA 1
ATOM 679 C C . GLU A 1 86 ? -7.164 -20.891 -8.281 1 97.81 86 GLU A C 1
ATOM 681 O O . GLU A 1 86 ? -7.867 -19.938 -7.941 1 97.81 86 GLU A O 1
ATOM 686 N N . ALA A 1 87 ? -6.363 -21.453 -7.414 1 98.31 87 ALA A N 1
ATOM 687 C CA . ALA A 1 87 ? -6.211 -21.016 -6.031 1 98.31 87 ALA A CA 1
ATOM 688 C C . ALA A 1 87 ? -5.559 -19.641 -5.957 1 98.31 87 ALA A C 1
ATOM 690 O O . ALA A 1 87 ? -5.965 -18.797 -5.156 1 98.31 87 ALA A O 1
ATOM 691 N N . ILE A 1 88 ? -4.508 -19.453 -6.781 1 98.88 88 ILE A N 1
ATOM 692 C CA . ILE A 1 88 ? -3.834 -18.156 -6.816 1 98.88 88 ILE A CA 1
ATOM 693 C C . ILE A 1 88 ? -4.812 -17.078 -7.273 1 98.88 88 ILE A C 1
ATOM 695 O O . ILE A 1 88 ? -4.906 -16.016 -6.656 1 98.88 88 ILE A O 1
ATOM 699 N N . LEU A 1 89 ? -5.527 -17.312 -8.336 1 98.62 89 LEU A N 1
ATOM 700 C CA . LEU A 1 89 ? -6.477 -16.344 -8.867 1 98.62 89 LEU A CA 1
ATOM 701 C C . LEU A 1 89 ? -7.57 -16.031 -7.852 1 98.62 89 LEU A C 1
ATOM 703 O O . LEU A 1 89 ? -8.047 -14.898 -7.77 1 98.62 89 LEU A O 1
ATOM 707 N N . ALA A 1 90 ? -7.992 -17.031 -7.09 1 98.81 90 ALA A N 1
ATOM 708 C CA . ALA A 1 90 ? -8.984 -16.797 -6.039 1 98.81 90 ALA A CA 1
ATOM 709 C C . ALA A 1 90 ? -8.469 -15.805 -5.008 1 98.81 90 ALA A C 1
ATOM 711 O O . ALA A 1 90 ? -9.219 -14.938 -4.547 1 98.81 90 ALA A O 1
ATOM 712 N N . ILE A 1 91 ? -7.195 -15.945 -4.617 1 98.81 91 ILE A N 1
ATOM 713 C CA . ILE A 1 91 ? -6.57 -15 -3.697 1 98.81 91 ILE A CA 1
ATOM 714 C C . ILE A 1 91 ? -6.547 -13.609 -4.324 1 98.81 91 ILE A C 1
ATOM 716 O O . ILE A 1 91 ? -6.902 -12.625 -3.678 1 98.81 91 ILE A O 1
ATOM 720 N N . LEU A 1 92 ? -6.125 -13.516 -5.598 1 98.69 92 LEU A N 1
ATOM 721 C CA . LEU A 1 92 ? -5.965 -12.242 -6.297 1 98.69 92 LEU A CA 1
ATOM 722 C C . LEU A 1 92 ? -7.301 -11.516 -6.414 1 98.69 92 LEU A C 1
ATOM 724 O O . LEU A 1 92 ? -7.352 -10.281 -6.336 1 98.69 92 LEU A O 1
ATOM 728 N N . TYR A 1 93 ? -8.344 -12.211 -6.535 1 98.38 93 TYR A N 1
ATOM 729 C CA . TYR A 1 93 ? -9.625 -11.57 -6.832 1 98.38 93 TYR A CA 1
ATOM 730 C C . TYR A 1 93 ? -10.461 -11.398 -5.57 1 98.38 93 TYR A C 1
ATOM 732 O O . TYR A 1 93 ? -11.617 -10.977 -5.633 1 98.38 93 TYR A O 1
ATOM 740 N N . GLU A 1 94 ? -9.852 -11.656 -4.379 1 98.19 94 GLU A N 1
ATOM 741 C CA . GLU A 1 94 ? -10.492 -11.312 -3.111 1 98.19 94 GLU A CA 1
ATOM 742 C C . GLU A 1 94 ? -10.672 -9.805 -2.969 1 98.19 94 GLU A C 1
ATOM 744 O O . GLU A 1 94 ? -9.805 -9.031 -3.365 1 98.19 94 GLU A O 1
ATOM 749 N N . ALA A 1 95 ? -11.695 -9.438 -2.287 1 95.69 95 ALA A N 1
ATOM 750 C CA . ALA A 1 95 ? -11.984 -8.023 -2.059 1 95.69 95 ALA A CA 1
ATOM 751 C C . ALA A 1 95 ? -11.445 -7.562 -0.708 1 95.69 95 ALA A C 1
ATOM 753 O O . ALA A 1 95 ? -11.398 -8.336 0.247 1 95.69 95 ALA A O 1
ATOM 754 N N . ASN A 1 96 ? -10.93 -6.379 -0.822 1 93.81 96 ASN A N 1
ATOM 755 C CA . ASN A 1 96 ? -10.539 -5.742 0.432 1 93.81 96 ASN A CA 1
ATOM 756 C C . ASN A 1 96 ? -11.758 -5.336 1.255 1 93.81 96 ASN A C 1
ATOM 758 O O . ASN A 1 96 ? -12.609 -4.578 0.782 1 93.81 96 ASN A O 1
ATOM 762 N N . VAL A 1 97 ? -11.984 -6.004 2.455 1 83.19 97 VAL A N 1
ATOM 763 C CA . VAL A 1 97 ? -13.156 -5.715 3.271 1 83.19 97 VAL A CA 1
ATOM 764 C C . VAL A 1 97 ? -12.75 -4.844 4.461 1 83.19 97 VAL A C 1
ATOM 766 O O . VAL A 1 97 ? -11.625 -4.93 4.949 1 83.19 97 VAL A O 1
ATOM 769 N N . MET B 1 1 ? 52.156 86.875 45.625 1 28.7 1 MET B N 1
ATOM 770 C CA . MET B 1 1 ? 50.844 87.125 46.188 1 28.7 1 MET B CA 1
ATOM 771 C C . MET B 1 1 ? 49.719 86.562 45.281 1 28.7 1 MET B C 1
ATOM 773 O O . MET B 1 1 ? 48.562 86.875 45.469 1 28.7 1 MET B O 1
ATOM 777 N N . SER B 1 2 ? 50.156 85.938 44.156 1 32.53 2 SER B N 1
ATOM 778 C CA . SER B 1 2 ? 49.344 85.562 43 1 32.53 2 SER B CA 1
ATOM 779 C C . SER B 1 2 ? 48.438 84.375 43.312 1 32.53 2 SER B C 1
ATOM 781 O O . SER B 1 2 ? 48.875 83.25 43.406 1 32.53 2 SER B O 1
ATOM 783 N N . ARG B 1 3 ? 47.469 84.625 44.281 1 37.94 3 ARG B N 1
ATOM 784 C CA . ARG B 1 3 ? 46.531 83.625 44.781 1 37.94 3 ARG B CA 1
ATOM 785 C C . ARG B 1 3 ? 45.625 83.125 43.656 1 37.94 3 ARG B C 1
ATOM 787 O O . ARG B 1 3 ? 44.875 83.875 43.062 1 37.94 3 ARG B O 1
ATOM 794 N N . ILE B 1 4 ? 46.188 82.188 42.75 1 35.97 4 ILE B N 1
ATOM 795 C CA . ILE B 1 4 ? 45.5 81.5 41.656 1 35.97 4 ILE B CA 1
ATOM 796 C C . ILE B 1 4 ? 44.219 80.875 42.188 1 35.97 4 ILE B C 1
ATOM 798 O O . ILE B 1 4 ? 44.219 80.062 43.125 1 35.97 4 ILE B O 1
ATOM 802 N N . LEU B 1 5 ? 43.031 81.5 42.031 1 34.62 5 LEU B N 1
ATOM 803 C CA . LEU B 1 5 ? 41.594 81.312 42.312 1 34.62 5 LEU B CA 1
ATOM 804 C C . LEU B 1 5 ? 41.125 80 41.625 1 34.62 5 LEU B C 1
ATOM 806 O O . LEU B 1 5 ? 41.188 79.938 40.375 1 34.62 5 LEU B O 1
ATOM 810 N N . ASN B 1 6 ? 41.281 78.75 42.188 1 36.09 6 ASN B N 1
ATOM 811 C CA . ASN B 1 6 ? 40.812 77.438 41.781 1 36.09 6 ASN B CA 1
ATOM 812 C C . ASN B 1 6 ? 39.312 77.5 41.438 1 36.09 6 ASN B C 1
ATOM 814 O O . ASN B 1 6 ? 38.5 77.875 42.281 1 36.09 6 ASN B O 1
ATOM 818 N N . VAL B 1 7 ? 39 77.75 40.156 1 32.41 7 VAL B N 1
ATOM 819 C CA . VAL B 1 7 ? 37.719 77.812 39.469 1 32.41 7 VAL B CA 1
ATOM 820 C C . VAL B 1 7 ? 36.875 76.562 39.812 1 32.41 7 VAL B C 1
ATOM 822 O O . VAL B 1 7 ? 37.375 75.438 39.656 1 32.41 7 VAL B O 1
ATOM 825 N N . PHE B 1 8 ? 35.906 76.625 40.656 1 39.53 8 PHE B N 1
ATOM 826 C CA . PHE B 1 8 ? 34.844 75.75 41.25 1 39.53 8 PHE B CA 1
ATOM 827 C C . PHE B 1 8 ? 33.906 75.25 40.156 1 39.53 8 PHE B C 1
ATOM 829 O O . PHE B 1 8 ? 32.875 75.812 39.875 1 39.53 8 PHE B O 1
ATOM 836 N N . LYS B 1 9 ? 34.406 74.938 38.844 1 36.84 9 LYS B N 1
ATOM 837 C CA . LYS B 1 9 ? 33.281 74.75 37.938 1 36.84 9 LYS B CA 1
ATOM 838 C C . LYS B 1 9 ? 32.312 73.688 38.5 1 36.84 9 LYS B C 1
ATOM 840 O O . LYS B 1 9 ? 32.781 72.688 39.031 1 36.84 9 LYS B O 1
ATOM 845 N N . GLU B 1 10 ? 30.969 73.938 38.406 1 38.41 10 GLU B N 1
ATOM 846 C CA . GLU B 1 10 ? 29.578 73.562 38.656 1 38.41 10 GLU B CA 1
ATOM 847 C C . GLU B 1 10 ? 29.25 72.25 37.938 1 38.41 10 GLU B C 1
ATOM 849 O O . GLU B 1 10 ? 29.328 72.188 36.688 1 38.41 10 GLU B O 1
ATOM 854 N N . ILE B 1 11 ? 29.625 71.125 38.469 1 41.25 11 ILE B N 1
ATOM 855 C CA . ILE B 1 11 ? 29.25 69.812 37.906 1 41.25 11 ILE B CA 1
ATOM 856 C C . ILE B 1 11 ? 27.734 69.812 37.625 1 41.25 11 ILE B C 1
ATOM 858 O O . ILE B 1 11 ? 26.938 70.062 38.531 1 41.25 11 ILE B O 1
ATOM 862 N N . ILE B 1 12 ? 27.281 70.188 36.406 1 42.78 12 ILE B N 1
ATOM 863 C CA . ILE B 1 12 ? 25.938 70.188 35.844 1 42.78 12 ILE B CA 1
ATOM 864 C C . ILE B 1 12 ? 25.266 68.812 36.094 1 42.78 12 ILE B C 1
ATOM 866 O O . ILE B 1 12 ? 25.844 67.75 35.812 1 42.78 12 ILE B O 1
ATOM 870 N N . PRO B 1 13 ? 24.344 68.75 37.062 1 43.94 13 PRO B N 1
ATOM 871 C CA . PRO B 1 13 ? 23.625 67.5 37.406 1 43.94 13 PRO B CA 1
ATOM 872 C C . PRO B 1 13 ? 23.031 66.812 36.188 1 43.94 13 PRO B C 1
ATOM 874 O O . PRO B 1 13 ? 22.609 67.5 35.25 1 43.94 13 PRO B O 1
ATOM 877 N N . ALA B 1 14 ? 23.609 65.688 35.719 1 46.22 14 ALA B N 1
ATOM 878 C CA . ALA B 1 14 ? 23.125 64.812 34.656 1 46.22 14 ALA B CA 1
ATOM 879 C C . ALA B 1 14 ? 21.609 64.625 34.75 1 46.22 14 ALA B C 1
ATOM 881 O O . ALA B 1 14 ? 21.062 64.625 35.844 1 46.22 14 ALA B O 1
ATOM 882 N N . SER B 1 15 ? 20.797 65.188 33.844 1 44.81 15 SER B N 1
ATOM 883 C CA . SER B 1 15 ? 19.344 65.125 33.625 1 44.81 15 SER B CA 1
ATOM 884 C C . SER B 1 15 ? 18.812 63.719 33.781 1 44.81 15 SER B C 1
ATOM 886 O O . SER B 1 15 ? 19.469 62.75 33.375 1 44.81 15 SER B O 1
ATOM 888 N N . PRO B 1 16 ? 17.781 63.5 34.625 1 44.38 16 PRO B N 1
ATOM 889 C CA . PRO B 1 16 ? 17.109 62.219 34.906 1 44.38 16 PRO B CA 1
ATOM 890 C C . PRO B 1 16 ? 16.641 61.5 33.625 1 44.38 16 PRO B C 1
ATOM 892 O O . PRO B 1 16 ? 16.125 62.156 32.719 1 44.38 16 PRO B O 1
ATOM 895 N N . THR B 1 17 ? 17.406 60.531 33.125 1 47.38 17 THR B N 1
ATOM 896 C CA . THR B 1 17 ? 17.016 59.719 31.969 1 47.38 17 THR B CA 1
ATOM 897 C C . THR B 1 17 ? 15.555 59.281 32.062 1 47.38 17 THR B C 1
ATOM 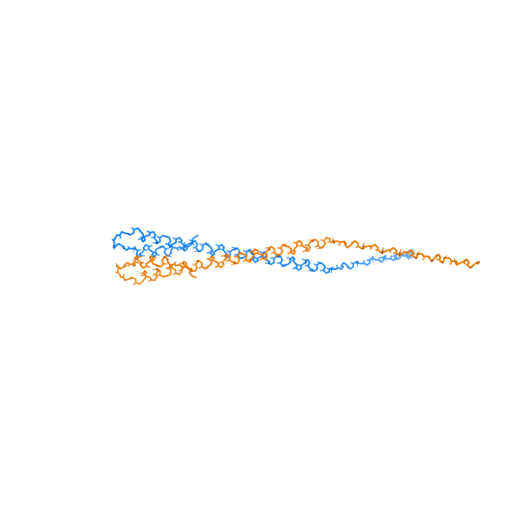899 O O . THR B 1 17 ? 15.047 59.094 33.188 1 47.38 17 THR B O 1
ATOM 902 N N . PRO B 1 18 ? 14.672 59.688 31.125 1 49.22 18 PRO B N 1
ATOM 903 C CA . PRO B 1 18 ? 13.234 59.375 31.109 1 49.22 18 PRO B CA 1
ATOM 904 C C . PRO B 1 18 ? 12.945 57.906 31.359 1 49.22 18 PRO B C 1
ATOM 906 O O . PRO B 1 18 ? 13.805 57.031 31.141 1 49.22 18 PRO B O 1
ATOM 909 N N . PRO B 1 19 ? 11.898 57.531 32.156 1 45.03 19 PRO B N 1
ATOM 910 C CA . PRO B 1 19 ? 11.469 56.188 32.562 1 45.03 19 PRO B CA 1
ATOM 911 C C . PRO B 1 19 ? 11.25 55.25 31.359 1 45.03 19 PRO B C 1
ATOM 913 O O . PRO B 1 19 ? 10.938 55.719 30.266 1 45.03 19 PRO B O 1
ATOM 916 N N . VAL B 1 20 ? 12.023 54.156 31.172 1 46.12 20 VAL B N 1
ATOM 917 C CA . VAL B 1 20 ? 11.875 53.031 30.219 1 46.12 20 VAL B CA 1
ATOM 918 C C . VAL B 1 20 ? 10.414 52.625 30.141 1 46.12 20 VAL B C 1
ATOM 920 O O . VAL B 1 20 ? 9.742 52.469 31.172 1 46.12 20 VAL B O 1
ATOM 923 N N . SER B 1 21 ? 9.594 53.156 29.219 1 43.31 21 SER B N 1
ATOM 924 C CA . SER B 1 21 ? 8.234 52.688 28.922 1 43.31 21 SER B CA 1
ATOM 925 C C . SER B 1 21 ? 8.133 51.188 29.016 1 43.31 21 SER B C 1
ATOM 927 O O . SER B 1 21 ? 8.938 50.469 28.422 1 43.31 21 SER B O 1
ATOM 929 N N . ASN B 1 22 ? 7.676 50.594 30.047 1 41.47 22 ASN B N 1
ATOM 930 C CA . ASN B 1 22 ? 7.312 49.219 30.234 1 41.47 22 ASN B CA 1
ATOM 931 C C . ASN B 1 22 ? 6.559 48.656 29.031 1 41.47 22 ASN B C 1
ATOM 933 O O . ASN B 1 22 ? 5.453 49.094 28.719 1 41.47 22 ASN B O 1
ATOM 937 N N . ARG B 1 23 ? 7.258 48.5 27.891 1 43.88 23 ARG B N 1
ATOM 938 C CA . ARG B 1 23 ? 6.633 47.75 26.797 1 43.88 23 ARG B CA 1
ATOM 939 C C . ARG B 1 23 ? 5.711 46.656 27.312 1 43.88 23 ARG B C 1
ATOM 941 O O . ARG B 1 23 ? 6.16 45.75 28 1 43.88 23 ARG B O 1
ATOM 948 N N . SER B 1 24 ? 4.523 46.906 27.75 1 45.5 24 SER B N 1
ATOM 949 C CA . SER B 1 24 ? 3.463 45.969 28.047 1 45.5 24 SER B CA 1
ATOM 950 C C . SER B 1 24 ? 3.502 44.781 27.062 1 45.5 24 SER B C 1
ATOM 952 O O . SER B 1 24 ? 3.436 44.969 25.859 1 45.5 24 SER B O 1
ATOM 954 N N . THR B 1 25 ? 4.355 43.875 27.25 1 51.5 25 THR B N 1
ATOM 955 C CA . THR B 1 25 ? 4.211 42.594 26.578 1 51.5 25 THR B CA 1
ATOM 956 C C . THR B 1 25 ? 2.74 42.219 26.438 1 51.5 25 THR B C 1
ATOM 958 O O . THR B 1 25 ? 2.102 41.812 27.406 1 51.5 25 THR B O 1
ATOM 961 N N . ALA B 1 26 ? 1.845 42.969 25.797 1 58.97 26 ALA B N 1
ATOM 962 C CA . ALA B 1 26 ? 0.399 42.969 25.578 1 58.97 26 ALA B CA 1
ATOM 963 C C . ALA B 1 26 ? -0.123 41.562 25.281 1 58.97 26 ALA B C 1
ATOM 965 O O . ALA B 1 26 ? 0.606 40.719 24.734 1 58.97 26 ALA B O 1
ATOM 966 N N . PRO B 1 27 ? -1.057 41.031 26.125 1 61.22 27 PRO B N 1
ATOM 967 C CA . PRO B 1 27 ? -1.774 39.75 25.953 1 61.22 27 PRO B CA 1
ATOM 968 C C . PRO B 1 27 ? -1.879 39.344 24.5 1 61.22 27 PRO B C 1
ATOM 970 O O . PRO B 1 27 ? -1.796 38.125 24.188 1 61.22 27 PRO B O 1
ATOM 973 N N . ASP B 1 28 ? -1.861 40.312 23.656 1 68.38 28 ASP B N 1
ATOM 974 C CA . ASP B 1 28 ? -2.004 40 22.234 1 68.38 28 ASP B CA 1
ATOM 975 C C . ASP B 1 28 ? -0.719 39.406 21.688 1 68.38 28 ASP B C 1
ATOM 977 O O . ASP B 1 28 ? -0.767 38.469 20.891 1 68.38 28 ASP B O 1
ATOM 981 N N . SER B 1 29 ? 0.423 39.875 22.359 1 78.56 29 SER B N 1
ATOM 982 C CA . SER B 1 29 ? 1.717 39.375 21.891 1 78.56 29 SER B CA 1
ATOM 983 C C . SER B 1 29 ? 1.927 37.906 22.281 1 78.56 29 SER B C 1
ATOM 985 O O . SER B 1 29 ? 2.445 37.125 21.484 1 78.56 29 SER B O 1
ATOM 987 N N . LEU B 1 30 ? 1.371 37.531 23.484 1 82.25 30 LEU B N 1
ATOM 988 C CA . LEU B 1 30 ? 1.503 36.156 23.938 1 82.25 30 LEU B CA 1
ATOM 989 C C . LEU B 1 30 ? 0.623 35.219 23.109 1 82.25 30 LEU B C 1
ATOM 991 O O . LEU B 1 30 ? 1.041 34.125 22.75 1 82.25 30 LEU B O 1
ATOM 995 N N . ALA B 1 31 ? -0.583 35.719 22.812 1 84.06 31 ALA B N 1
ATOM 996 C CA . ALA B 1 31 ? -1.505 34.938 21.984 1 84.06 31 ALA B CA 1
ATOM 997 C C . ALA B 1 31 ? -0.959 34.719 20.578 1 84.06 31 ALA B C 1
ATOM 999 O O . ALA B 1 31 ? -1.062 33.656 20.016 1 84.06 31 ALA B O 1
ATOM 1000 N N . LEU B 1 32 ? -0.328 35.719 20.078 1 86.5 32 LEU B N 1
ATOM 1001 C CA . LEU B 1 32 ? 0.27 35.656 18.75 1 86.5 32 LEU B CA 1
ATOM 1002 C C . LEU B 1 32 ? 1.425 34.656 18.703 1 86.5 32 LEU B C 1
ATOM 1004 O O . LEU B 1 32 ? 1.527 33.844 17.781 1 86.5 32 LEU B O 1
ATOM 1008 N N . LYS B 1 33 ? 2.221 34.75 19.734 1 88.5 33 LYS B N 1
ATOM 1009 C CA . LYS B 1 33 ? 3.357 33.844 19.828 1 88.5 33 LYS B CA 1
ATOM 1010 C C . LYS B 1 33 ? 2.895 32.406 19.953 1 88.5 33 LYS B C 1
ATOM 1012 O O . LYS B 1 33 ? 3.459 31.5 19.328 1 88.5 33 LYS B O 1
ATOM 1017 N N . ALA B 1 34 ? 1.862 32.156 20.734 1 90.12 34 ALA B N 1
ATOM 1018 C CA . ALA B 1 34 ? 1.32 30.812 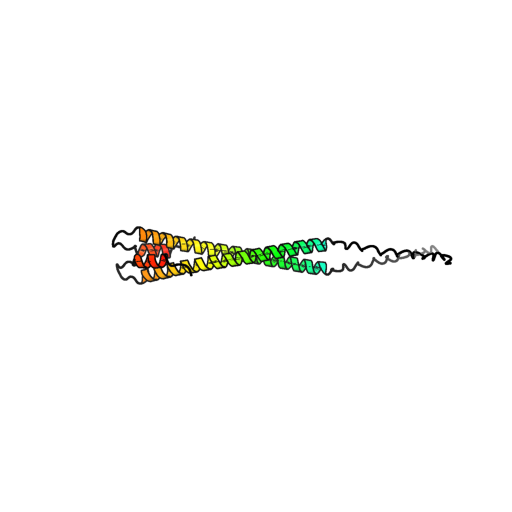20.938 1 90.12 34 ALA B CA 1
ATOM 1019 C C . ALA B 1 34 ? 0.756 30.25 19.625 1 90.12 34 ALA B C 1
ATOM 1021 O O . ALA B 1 34 ? 0.951 29.078 19.312 1 90.12 34 ALA B O 1
ATOM 1022 N N . LEU B 1 35 ? 0.102 31.125 18.859 1 91 35 LEU B N 1
ATOM 1023 C CA . LEU B 1 35 ? -0.503 30.703 17.594 1 91 35 LEU B CA 1
ATOM 1024 C C . LEU B 1 35 ? 0.567 30.422 16.547 1 91 35 LEU B C 1
ATOM 1026 O O . LEU B 1 35 ? 0.423 29.5 15.75 1 91 35 LEU B O 1
ATOM 1030 N N . GLU B 1 36 ? 1.601 31.219 16.594 1 90.94 36 GLU B N 1
ATOM 1031 C CA . GLU B 1 36 ? 2.725 31 15.68 1 90.94 36 GLU B CA 1
ATOM 1032 C C . GLU B 1 36 ? 3.408 29.656 15.969 1 90.94 36 GLU B C 1
ATOM 1034 O O . GLU B 1 36 ? 3.775 28.938 15.039 1 90.94 36 GLU B O 1
ATOM 1039 N N . GLU B 1 37 ? 3.578 29.344 17.219 1 93.94 37 GLU B N 1
ATOM 1040 C CA . GLU B 1 37 ? 4.191 28.078 17.625 1 93.94 37 GLU B CA 1
ATOM 1041 C C . GLU B 1 37 ? 3.318 26.891 17.219 1 93.94 37 GLU B C 1
ATOM 1043 O O . GLU B 1 37 ? 3.826 25.875 16.766 1 93.94 37 GLU B O 1
ATOM 1048 N N . GLU B 1 38 ? 2.055 27.047 17.406 1 93.88 38 GLU B N 1
ATOM 1049 C CA . GLU B 1 38 ? 1.12 26 17.016 1 93.88 38 GLU B CA 1
ATOM 1050 C C . GLU B 1 38 ? 1.161 25.75 15.508 1 93.88 38 GLU B C 1
ATOM 1052 O O . GLU B 1 38 ? 1.167 24.609 15.055 1 93.88 38 GLU B O 1
ATOM 1057 N N . ASN B 1 39 ? 1.169 26.875 14.789 1 93.5 39 ASN B N 1
ATOM 1058 C CA . ASN B 1 39 ? 1.258 26.781 13.336 1 93.5 39 ASN B CA 1
ATOM 1059 C C . ASN B 1 39 ? 2.531 26.062 12.898 1 93.5 39 ASN B C 1
ATOM 1061 O O . ASN B 1 39 ? 2.504 25.25 11.977 1 93.5 39 ASN B O 1
ATOM 1065 N N . ALA B 1 40 ? 3.582 26.328 13.547 1 94.19 40 ALA B N 1
ATOM 1066 C CA . ALA B 1 40 ? 4.855 25.672 13.227 1 94.19 40 ALA B CA 1
ATOM 1067 C C . ALA B 1 40 ? 4.793 24.172 13.5 1 94.19 40 ALA B C 1
ATOM 1069 O O . ALA B 1 40 ? 5.285 23.375 12.703 1 94.19 40 ALA B O 1
ATOM 1070 N N . LYS B 1 41 ? 4.211 23.797 14.586 1 95.81 41 LYS B N 1
ATOM 1071 C CA . LYS B 1 41 ? 4.055 22.391 14.938 1 95.81 41 LYS B CA 1
ATOM 1072 C C . LYS B 1 41 ? 3.193 21.656 13.914 1 95.81 41 LYS B C 1
ATOM 1074 O O . LYS B 1 41 ? 3.525 20.547 13.5 1 95.81 41 LYS B O 1
ATOM 1079 N N . LEU B 1 42 ? 2.082 22.219 13.492 1 95 42 LEU B N 1
ATOM 1080 C CA . LEU B 1 42 ? 1.176 21.625 12.523 1 95 42 LEU B CA 1
ATOM 1081 C C . LEU B 1 42 ? 1.869 21.438 11.18 1 95 42 LEU B C 1
ATOM 1083 O O . LEU B 1 42 ? 1.68 20.406 10.516 1 95 42 LEU B O 1
ATOM 1087 N N . ASN B 1 43 ? 2.672 22.438 10.797 1 94.75 43 ASN B N 1
ATOM 1088 C CA . ASN B 1 43 ? 3.428 22.344 9.555 1 94.75 43 ASN B CA 1
ATOM 1089 C C . ASN B 1 43 ? 4.426 21.188 9.594 1 94.75 43 ASN B C 1
ATOM 1091 O O . ASN B 1 43 ? 4.57 20.453 8.609 1 94.75 43 ASN B O 1
ATOM 1095 N N . GLN B 1 44 ? 5.051 21 10.688 1 96.06 44 GLN B N 1
ATOM 1096 C CA . GLN B 1 44 ? 5.992 19.906 10.852 1 96.06 44 GLN B CA 1
ATOM 1097 C C . GLN B 1 44 ? 5.277 18.562 10.789 1 96.06 44 GLN B C 1
ATOM 1099 O O . GLN B 1 44 ? 5.758 17.625 10.141 1 96.06 44 GLN B O 1
ATOM 1104 N N . GLN B 1 45 ? 4.164 18.453 11.453 1 94.5 45 GLN B N 1
ATOM 1105 C CA . GLN B 1 45 ? 3.373 17.219 11.438 1 94.5 45 GLN B CA 1
ATOM 1106 C C . GLN B 1 45 ? 2.9 16.891 10.031 1 94.5 45 GLN B C 1
ATOM 1108 O O . GLN B 1 45 ? 2.922 15.734 9.617 1 94.5 45 GLN B O 1
ATOM 1113 N N . LEU B 1 46 ? 2.512 17.859 9.297 1 95.5 46 LEU B N 1
ATOM 1114 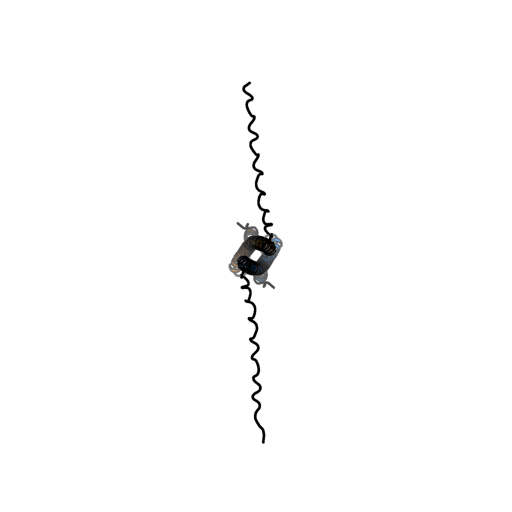C CA . LEU B 1 46 ? 2.051 17.656 7.93 1 95.5 46 LEU B CA 1
ATOM 1115 C C . LEU B 1 46 ? 3.182 17.141 7.043 1 95.5 46 LEU B C 1
ATOM 1117 O O . LEU B 1 46 ? 2.969 16.266 6.207 1 95.5 46 LEU B O 1
ATOM 1121 N N . GLU B 1 47 ? 4.309 17.734 7.18 1 94.62 47 GLU B N 1
ATOM 1122 C CA . GLU B 1 47 ? 5.469 17.281 6.418 1 94.62 47 GLU B CA 1
ATOM 1123 C C . GLU B 1 47 ? 5.793 15.828 6.73 1 94.62 47 GLU B C 1
ATOM 1125 O O . GLU B 1 47 ? 6.047 15.031 5.824 1 94.62 47 GLU B O 1
ATOM 1130 N N . GLU B 1 48 ? 5.754 15.398 7.988 1 94.5 48 GLU B N 1
ATOM 1131 C CA . GLU B 1 48 ? 6.023 14.031 8.406 1 94.5 48 GLU B CA 1
ATOM 1132 C C . GLU B 1 48 ? 4.984 13.062 7.836 1 94.5 48 GLU B C 1
ATOM 1134 O O . GLU B 1 48 ? 5.332 12.008 7.309 1 94.5 48 GLU B O 1
ATOM 1139 N N . MET B 1 49 ? 3.74 13.469 7.957 1 93.62 49 MET B N 1
ATOM 1140 C CA . MET B 1 49 ? 2.658 12.625 7.453 1 93.62 49 MET B CA 1
ATOM 1141 C C . MET B 1 49 ? 2.754 12.461 5.941 1 93.62 49 MET B C 1
ATOM 1143 O O . MET B 1 49 ? 2.49 11.383 5.41 1 93.62 49 MET B O 1
ATOM 1147 N N . THR B 1 50 ? 3.143 13.578 5.266 1 94.69 50 THR B N 1
ATOM 1148 C CA . THR B 1 50 ? 3.314 13.531 3.818 1 94.69 50 THR B CA 1
ATOM 1149 C C . THR B 1 50 ? 4.41 12.539 3.438 1 94.69 50 THR B C 1
ATOM 1151 O O . THR B 1 50 ? 4.23 11.727 2.523 1 94.69 50 THR B O 1
ATOM 1154 N N . SER B 1 51 ? 5.496 12.531 4.172 1 95.75 51 SER B N 1
ATOM 1155 C CA . SER B 1 51 ? 6.605 11.625 3.904 1 95.75 51 SER B CA 1
ATOM 1156 C C . SER B 1 51 ? 6.195 10.172 4.133 1 95.75 51 SER B C 1
ATOM 1158 O O . SER B 1 51 ? 6.523 9.297 3.328 1 95.75 51 SER B O 1
ATOM 1160 N N . ILE B 1 52 ? 5.504 9.867 5.188 1 94 52 ILE B N 1
ATOM 1161 C CA . ILE B 1 52 ? 5.039 8.523 5.5 1 94 52 ILE B CA 1
ATOM 1162 C C . ILE B 1 52 ? 4.051 8.055 4.434 1 94 52 ILE B C 1
ATOM 1164 O O . ILE B 1 52 ? 4.152 6.93 3.939 1 94 52 ILE B O 1
ATOM 1168 N N . ALA B 1 53 ? 3.145 8.977 4.098 1 94.69 53 ALA B N 1
ATOM 1169 C CA . ALA B 1 53 ? 2.146 8.648 3.084 1 94.69 53 ALA B CA 1
ATOM 1170 C C . ALA B 1 53 ? 2.809 8.297 1.756 1 94.69 53 ALA B C 1
ATOM 1172 O O . ALA B 1 53 ? 2.373 7.375 1.061 1 94.69 53 ALA B O 1
ATOM 1173 N N . GLU B 1 54 ? 3.812 8.977 1.385 1 95.88 54 GLU B N 1
ATOM 1174 C CA . GLU B 1 54 ? 4.539 8.703 0.147 1 95.88 54 GLU B CA 1
ATOM 1175 C C . GLU B 1 54 ? 5.211 7.336 0.191 1 95.88 54 GLU B C 1
ATOM 1177 O O . GLU B 1 54 ? 5.184 6.594 -0.792 1 95.88 54 GLU B O 1
ATOM 1182 N N . THR B 1 55 ? 5.832 7.031 1.299 1 96.81 55 THR B N 1
ATOM 1183 C CA . THR B 1 55 ? 6.504 5.75 1.465 1 96.81 55 THR B CA 1
ATOM 1184 C C . THR B 1 55 ? 5.504 4.598 1.387 1 96.81 55 THR B C 1
ATOM 1186 O O . THR B 1 55 ? 5.727 3.625 0.665 1 96.81 55 THR B O 1
ATOM 1189 N N . VAL B 1 56 ? 4.43 4.703 2.098 1 97.19 56 VAL B N 1
ATOM 1190 C CA . VAL B 1 56 ? 3.408 3.662 2.111 1 97.19 56 VAL B CA 1
ATOM 1191 C C . VAL B 1 56 ? 2.807 3.508 0.717 1 97.19 56 VAL B C 1
ATOM 1193 O O . VAL B 1 56 ? 2.574 2.389 0.254 1 97.19 56 VAL B O 1
ATOM 1196 N N . GLU B 1 57 ? 2.541 4.613 0.074 1 97.94 57 GLU B N 1
ATOM 1197 C CA . GLU B 1 57 ? 2.02 4.562 -1.289 1 97.94 57 GLU B CA 1
ATOM 1198 C C . GLU B 1 57 ? 2.984 3.836 -2.223 1 97.94 57 GLU B C 1
ATOM 1200 O O . GLU B 1 57 ? 2.562 3.037 -3.062 1 97.94 57 GLU B O 1
ATOM 1205 N N . SER B 1 58 ? 4.254 4.117 -2.123 1 98.12 58 SER B N 1
ATOM 1206 C CA . SER B 1 58 ? 5.266 3.439 -2.926 1 98.12 58 SER B CA 1
ATOM 1207 C C . SER B 1 58 ? 5.234 1.932 -2.697 1 98.12 58 SER B C 1
ATOM 1209 O O . SER B 1 58 ? 5.254 1.153 -3.652 1 98.12 58 SER B O 1
ATOM 1211 N N . GLU B 1 59 ? 5.148 1.513 -1.46 1 98.19 59 GLU B N 1
ATOM 1212 C CA . GLU B 1 59 ? 5.059 0.096 -1.119 1 98.19 59 GLU B CA 1
ATOM 1213 C C . GLU B 1 59 ? 3.781 -0.527 -1.671 1 98.19 59 GLU B C 1
ATOM 1215 O O . GLU B 1 59 ? 3.807 -1.637 -2.209 1 98.19 59 GLU B O 1
ATOM 1220 N N . ARG B 1 60 ? 2.689 0.179 -1.493 1 98.5 60 ARG B N 1
ATOM 1221 C CA . ARG B 1 60 ? 1.413 -0.274 -2.039 1 98.5 60 ARG B CA 1
ATOM 1222 C C . ARG B 1 60 ? 1.521 -0.533 -3.539 1 98.5 60 ARG B C 1
ATOM 1224 O O . ARG B 1 60 ? 1.11 -1.59 -4.023 1 98.5 60 ARG B O 1
ATOM 1231 N N . ASN B 1 61 ? 2.002 0.437 -4.285 1 98.56 61 ASN B N 1
ATOM 1232 C CA . ASN B 1 61 ? 2.15 0.311 -5.73 1 98.56 61 ASN B CA 1
ATOM 1233 C C . ASN B 1 61 ? 3.1 -0.826 -6.102 1 98.56 61 ASN B C 1
ATOM 1235 O O . ASN B 1 61 ? 2.85 -1.562 -7.059 1 98.56 61 ASN B O 1
ATOM 1239 N N . PHE B 1 62 ? 4.203 -1.088 -5.348 1 98.81 62 PHE B N 1
ATOM 1240 C CA . PHE B 1 62 ? 5.148 -2.182 -5.535 1 98.81 62 PHE B CA 1
ATOM 1241 C C . PHE B 1 62 ? 4.457 -3.529 -5.375 1 98.81 62 PHE B C 1
ATOM 1243 O O . PHE B 1 62 ? 4.594 -4.41 -6.227 1 98.81 62 PHE B O 1
ATOM 1250 N N . TYR B 1 63 ? 3.729 -3.689 -4.305 1 98.69 63 TYR B N 1
ATOM 1251 C CA . TYR B 1 63 ? 2.998 -4.93 -4.059 1 98.69 63 TYR B CA 1
ATOM 1252 C C . TYR B 1 63 ? 1.924 -5.148 -5.117 1 98.69 63 TYR B C 1
ATOM 1254 O O . TYR B 1 63 ? 1.75 -6.266 -5.613 1 98.69 63 TYR B O 1
ATOM 1262 N N . PHE B 1 64 ? 1.255 -4.117 -5.52 1 98.75 64 PHE B N 1
ATOM 1263 C CA . PHE B 1 64 ? 0.231 -4.195 -6.555 1 98.75 64 PHE B CA 1
ATOM 1264 C C . PHE B 1 64 ? 0.826 -4.691 -7.867 1 98.75 64 PHE B C 1
ATOM 1266 O O . PHE B 1 64 ? 0.253 -5.562 -8.523 1 98.75 64 PHE B O 1
ATOM 1273 N N . GLU B 1 65 ? 1.954 -4.141 -8.203 1 98.81 65 GLU B N 1
ATOM 1274 C CA . GLU B 1 65 ? 2.615 -4.539 -9.438 1 98.81 65 GLU B CA 1
ATOM 1275 C C . GLU B 1 65 ? 3.031 -6.008 -9.398 1 98.81 65 GLU B C 1
ATOM 1277 O O . GLU B 1 65 ? 2.922 -6.719 -10.398 1 98.81 65 GLU B O 1
ATOM 1282 N N . LYS B 1 66 ? 3.535 -6.527 -8.266 1 98.88 66 LYS B N 1
ATOM 1283 C CA . LYS B 1 66 ? 3.834 -7.949 -8.109 1 98.88 66 LYS B CA 1
ATOM 1284 C C . LYS B 1 66 ? 2.596 -8.805 -8.359 1 98.88 66 LYS B C 1
ATOM 1286 O O . LYS B 1 66 ? 2.652 -9.781 -9.109 1 98.88 66 LYS B O 1
ATOM 1291 N N . LEU B 1 67 ? 1.455 -8.391 -7.781 1 98.88 67 LEU B N 1
ATOM 1292 C CA . LEU B 1 67 ? 0.208 -9.125 -7.945 1 98.88 67 LEU B CA 1
ATOM 1293 C C . LEU B 1 67 ? -0.237 -9.125 -9.406 1 98.88 67 LEU B C 1
ATOM 1295 O O . LEU B 1 67 ? -0.698 -10.141 -9.922 1 98.88 67 LEU B O 1
ATOM 1299 N N . ARG B 1 68 ? -0.051 -7.914 -10.055 1 98.81 68 ARG B N 1
ATOM 1300 C CA . ARG B 1 68 ? -0.416 -7.812 -11.469 1 98.81 68 ARG B CA 1
ATOM 1301 C C . ARG B 1 68 ? 0.437 -8.742 -12.32 1 98.81 68 ARG B C 1
ATOM 1303 O O . ARG B 1 68 ? -0.078 -9.422 -13.219 1 98.81 68 ARG B O 1
ATOM 1310 N N . ARG B 1 69 ? 1.656 -8.867 -12.07 1 98.81 69 ARG B N 1
ATOM 1311 C CA . ARG B 1 69 ? 2.557 -9.734 -12.828 1 98.81 69 ARG B CA 1
ATOM 1312 C C . ARG B 1 69 ? 2.232 -11.203 -12.586 1 98.81 69 ARG B C 1
ATOM 1314 O O . ARG B 1 69 ? 2.242 -12.008 -13.516 1 98.81 69 ARG B O 1
ATOM 1321 N N . ILE B 1 70 ? 1.942 -11.609 -11.383 1 98.88 70 ILE B N 1
ATOM 1322 C CA . ILE B 1 70 ? 1.55 -12.977 -11.07 1 98.88 70 ILE B CA 1
ATOM 1323 C C . ILE B 1 70 ? 0.224 -13.305 -11.758 1 98.88 70 ILE B C 1
ATOM 1325 O O . ILE B 1 70 ? 0.045 -14.406 -12.281 1 98.88 70 ILE B O 1
ATOM 1329 N N . GLU B 1 71 ? -0.667 -12.398 -11.82 1 98.81 71 GLU B N 1
ATOM 1330 C CA . GLU B 1 71 ? -1.936 -12.555 -12.531 1 98.81 71 GLU B CA 1
ATOM 1331 C C . GLU B 1 71 ? -1.712 -12.82 -14.016 1 98.81 71 GLU B C 1
ATOM 1333 O O . GLU B 1 71 ? -2.309 -13.734 -14.586 1 98.81 71 GLU B O 1
ATOM 1338 N N . ASP B 1 72 ? -0.896 -12.016 -14.547 1 98.81 72 ASP B N 1
ATOM 1339 C CA . ASP B 1 72 ? -0.571 -12.188 -15.961 1 98.81 72 ASP B CA 1
ATOM 1340 C C . ASP B 1 72 ? 0.011 -13.57 -16.234 1 98.81 72 ASP B C 1
ATOM 1342 O O . ASP B 1 72 ? -0.313 -14.203 -17.234 1 98.81 72 ASP B O 1
ATOM 1346 N N . MET B 1 73 ? 0.874 -14.039 -15.352 1 98.38 73 MET B N 1
ATOM 1347 C CA . MET B 1 73 ? 1.458 -15.367 -15.469 1 98.38 73 MET B CA 1
ATOM 1348 C C . MET B 1 73 ? 0.375 -16.438 -15.438 1 98.38 73 MET B C 1
ATOM 1350 O O . MET B 1 73 ? 0.392 -17.375 -16.25 1 98.38 73 MET B O 1
ATOM 1354 N N . CYS B 1 74 ? -0.525 -16.266 -14.531 1 98.25 74 CYS B N 1
ATOM 1355 C CA . CYS B 1 74 ? -1.622 -17.219 -14.414 1 98.25 74 CYS B CA 1
ATOM 1356 C C . CYS B 1 74 ? -2.494 -17.219 -15.664 1 98.25 74 CYS B C 1
ATOM 1358 O O . CYS B 1 74 ? -2.863 -18.266 -16.172 1 98.25 74 CYS B O 1
ATOM 1360 N N . ASN B 1 75 ? -2.742 -16.031 -16.141 1 97.88 75 ASN B N 1
ATOM 1361 C CA . ASN B 1 75 ? -3.633 -15.891 -17.281 1 97.88 75 ASN B CA 1
ATOM 1362 C C . ASN B 1 75 ? -2.971 -16.375 -18.578 1 97.88 75 ASN B C 1
ATOM 1364 O O . ASN B 1 75 ? -3.656 -16.719 -19.531 1 97.88 75 ASN B O 1
ATOM 1368 N N . ALA B 1 76 ? -1.688 -16.344 -18.578 1 97.81 76 ALA B N 1
ATOM 1369 C CA . ALA B 1 76 ? -0.941 -16.797 -19.75 1 97.81 76 ALA B CA 1
ATOM 1370 C C . ALA B 1 76 ? -0.912 -18.312 -19.828 1 97.81 76 ALA B C 1
ATOM 1372 O O . ALA B 1 76 ? -0.578 -18.875 -20.875 1 97.81 76 ALA B O 1
ATOM 1373 N N . CYS B 1 77 ? -1.259 -19.016 -18.75 1 97.06 77 CYS B N 1
ATOM 1374 C CA . CYS B 1 77 ? -1.282 -20.469 -18.734 1 97.06 77 CYS B CA 1
ATOM 1375 C C . CYS B 1 77 ? -2.41 -21.016 -19.609 1 97.06 77 CYS B C 1
ATOM 1377 O O . CYS B 1 77 ? -3.518 -20.469 -19.594 1 97.06 77 CYS B O 1
ATOM 1379 N N . VAL B 1 78 ? -2.127 -22 -20.406 1 93.94 78 VAL B N 1
ATOM 1380 C CA . VAL B 1 78 ? -3.127 -22.641 -21.25 1 93.94 78 VAL B CA 1
ATOM 1381 C C . VAL B 1 78 ? -3.793 -23.781 -20.469 1 93.94 78 VAL B C 1
ATOM 1383 O O . VAL B 1 78 ? -3.557 -23.953 -19.281 1 93.94 78 VAL B O 1
ATOM 1386 N N . GLU B 1 79 ? -4.676 -24.578 -21.125 1 90.56 79 GLU B N 1
ATOM 1387 C CA . GLU B 1 79 ? -5.453 -25.625 -20.469 1 90.56 79 GLU B CA 1
ATOM 1388 C C . GLU B 1 79 ? -4.543 -26.609 -19.75 1 90.56 79 GLU B C 1
ATOM 1390 O O . GLU B 1 79 ? -3.551 -27.078 -20.312 1 90.56 79 GLU B O 1
ATOM 1395 N N . ASP B 1 80 ? -4.754 -26.859 -18.453 1 91.31 80 ASP B N 1
ATOM 1396 C CA . ASP B 1 80 ? -4.121 -27.844 -17.578 1 91.31 80 ASP B CA 1
ATOM 1397 C C . ASP B 1 80 ? -2.711 -27.406 -17.188 1 91.31 80 ASP B C 1
ATOM 1399 O O . ASP B 1 80 ? -1.988 -28.141 -16.516 1 91.31 80 ASP B O 1
ATOM 1403 N N . GLU B 1 81 ? -2.328 -26.141 -17.656 1 95.5 81 GLU B N 1
ATOM 1404 C CA . GLU B 1 81 ? -1.019 -25.609 -17.281 1 95.5 81 GLU B CA 1
ATOM 1405 C C . GLU B 1 81 ? -1.094 -24.797 -15.984 1 95.5 81 GLU B C 1
ATOM 1407 O O . GLU B 1 81 ? -2.09 -24.125 -15.727 1 95.5 81 GLU B O 1
ATOM 1412 N N . GLN B 1 82 ? -0.062 -24.938 -15.211 1 97.81 82 GLN B N 1
ATOM 1413 C CA . GLN B 1 82 ? 0.066 -24.172 -13.977 1 97.81 82 GLN B CA 1
ATOM 1414 C C . GLN B 1 82 ? 1.216 -23.172 -14.07 1 97.81 82 GLN B C 1
ATOM 1416 O O . GLN B 1 82 ? 2.16 -23.375 -14.836 1 97.81 82 GLN B O 1
ATOM 1421 N N . PRO B 1 83 ? 1.066 -22.078 -13.312 1 98 83 PRO B N 1
ATOM 1422 C CA . PRO B 1 83 ? 2.176 -21.109 -13.328 1 98 83 PRO B CA 1
ATOM 1423 C C . PRO B 1 83 ? 3.445 -21.672 -12.688 1 98 83 PRO B C 1
ATOM 1425 O O . PRO B 1 83 ? 3.371 -22.516 -11.797 1 98 83 PRO B O 1
ATOM 1428 N N . ASP B 1 84 ? 4.539 -21.219 -13.203 1 97.19 84 ASP B N 1
ATOM 1429 C CA . ASP B 1 84 ? 5.848 -21.672 -12.742 1 97.19 84 ASP B CA 1
ATOM 1430 C C . ASP B 1 84 ? 6.156 -21.125 -11.352 1 97.19 84 ASP B C 1
ATOM 1432 O O . ASP B 1 84 ? 6.215 -19.906 -11.156 1 97.19 84 ASP B O 1
ATOM 1436 N N . LYS B 1 85 ? 6.391 -22.031 -10.375 1 98.06 85 LYS B N 1
ATOM 1437 C CA . LYS B 1 85 ? 6.68 -21.688 -8.992 1 98.06 85 LYS B CA 1
ATOM 1438 C C . LYS B 1 85 ? 7.914 -20.797 -8.891 1 98.06 85 LYS B C 1
ATOM 1440 O O . LYS B 1 85 ? 7.902 -19.781 -8.18 1 98.06 85 LYS B O 1
ATOM 1445 N N . GLU B 1 86 ? 8.984 -21.203 -9.547 1 97.81 86 GLU B N 1
ATOM 1446 C CA . GLU B 1 86 ? 10.242 -20.453 -9.477 1 97.81 86 GLU B CA 1
ATOM 1447 C C . GLU B 1 86 ? 10.078 -19.047 -10.016 1 97.81 86 GLU B C 1
ATOM 1449 O O . GLU B 1 86 ? 10.664 -18.094 -9.484 1 97.81 86 GLU B O 1
ATOM 1454 N N . ALA B 1 87 ? 9.297 -18.828 -11.047 1 98.31 87 ALA B N 1
ATOM 1455 C CA . ALA B 1 87 ? 9.039 -17.516 -11.625 1 98.31 87 ALA B CA 1
ATOM 1456 C C . ALA B 1 87 ? 8.25 -16.641 -10.656 1 98.31 87 ALA B C 1
ATOM 1458 O O . ALA B 1 87 ? 8.531 -15.445 -10.516 1 98.31 87 ALA B O 1
ATOM 1459 N N . ILE B 1 88 ? 7.215 -17.234 -10.031 1 98.88 88 ILE B N 1
ATOM 1460 C CA . ILE B 1 88 ? 6.418 -16.5 -9.055 1 98.88 88 ILE B CA 1
ATOM 1461 C C . ILE B 1 88 ? 7.301 -16.062 -7.895 1 98.88 88 ILE B C 1
ATOM 1463 O O . ILE B 1 88 ? 7.258 -14.898 -7.484 1 98.88 88 ILE B O 1
ATOM 1467 N N . LEU B 1 89 ? 8.086 -16.938 -7.359 1 98.69 89 LEU B N 1
ATOM 1468 C CA . LEU B 1 89 ? 8.953 -16.625 -6.227 1 98.69 89 LEU B CA 1
ATOM 1469 C C . LEU B 1 89 ? 9.961 -15.547 -6.602 1 98.69 89 LEU B C 1
ATOM 1471 O O . LEU B 1 89 ? 10.32 -14.703 -5.773 1 98.69 89 LEU B O 1
ATOM 1475 N N . ALA B 1 90 ? 10.461 -15.562 -7.824 1 98.81 90 ALA B N 1
ATOM 1476 C CA . ALA B 1 90 ? 11.375 -14.523 -8.289 1 98.81 90 ALA B CA 1
ATOM 1477 C C . ALA B 1 90 ? 10.719 -13.148 -8.227 1 98.81 90 ALA B C 1
ATOM 1479 O O . ALA B 1 90 ? 11.352 -12.164 -7.836 1 98.81 90 ALA B O 1
ATOM 1480 N N . ILE B 1 91 ? 9.438 -13.078 -8.641 1 98.81 91 ILE B N 1
ATOM 1481 C CA . ILE B 1 91 ? 8.672 -11.836 -8.547 1 98.81 91 ILE B CA 1
ATOM 1482 C C . ILE B 1 91 ? 8.539 -11.422 -7.086 1 98.81 91 ILE B C 1
ATOM 1484 O O . ILE B 1 91 ? 8.766 -10.258 -6.738 1 98.81 91 ILE B O 1
ATOM 1488 N N . LEU B 1 92 ? 8.172 -12.359 -6.203 1 98.69 92 LEU B N 1
ATOM 1489 C CA . LEU B 1 92 ? 7.922 -12.086 -4.793 1 98.69 92 LEU B CA 1
ATOM 1490 C C . LEU B 1 92 ? 9.18 -11.57 -4.105 1 98.69 92 LEU B C 1
ATOM 1492 O O . LEU B 1 92 ? 9.102 -10.719 -3.219 1 98.69 92 LEU B O 1
ATOM 1496 N N . TYR B 1 93 ? 10.297 -12 -4.508 1 98.38 93 TYR B N 1
ATOM 1497 C CA . TYR B 1 93 ? 11.516 -11.688 -3.766 1 98.38 93 TYR B CA 1
ATOM 1498 C C . TYR B 1 93 ? 12.266 -10.531 -4.422 1 98.38 93 TYR B C 1
ATOM 1500 O O . TYR B 1 93 ? 13.367 -10.18 -3.996 1 98.38 93 TYR B O 1
ATOM 1508 N N . GLU B 1 94 ? 11.625 -9.867 -5.422 1 98.19 94 GLU B N 1
ATOM 1509 C CA . GLU B 1 94 ? 12.172 -8.625 -5.961 1 98.19 94 GLU B CA 1
ATOM 1510 C C . GLU B 1 94 ? 12.195 -7.527 -4.898 1 98.19 94 GLU B C 1
ATOM 1512 O O . GLU B 1 94 ? 11.273 -7.41 -4.098 1 98.19 94 GLU B O 1
ATOM 1517 N N . ALA B 1 95 ? 13.156 -6.668 -5.02 1 95.81 95 ALA B N 1
ATOM 1518 C CA . ALA B 1 95 ? 13.289 -5.551 -4.086 1 95.81 95 ALA B CA 1
ATOM 1519 C C . ALA B 1 95 ? 12.625 -4.293 -4.641 1 95.81 95 ALA B C 1
ATOM 1521 O O . ALA B 1 95 ? 12.602 -4.082 -5.855 1 95.81 95 ALA B O 1
ATOM 1522 N N . ASN B 1 96 ? 12.008 -3.664 -3.693 1 94.12 96 ASN B N 1
ATOM 1523 C CA . ASN B 1 96 ? 11.492 -2.346 -4.047 1 94.12 96 ASN B CA 1
ATOM 1524 C C . ASN B 1 96 ? 12.625 -1.335 -4.23 1 94.12 96 ASN B C 1
ATOM 1526 O O . ASN B 1 96 ? 13.422 -1.116 -3.318 1 94.12 96 ASN B O 1
ATOM 1530 N N . VAL B 1 97 ? 12.828 -0.813 -5.504 1 83.88 97 VAL B N 1
ATOM 1531 C CA . VAL B 1 97 ? 13.93 0.113 -5.77 1 83.88 97 VAL B CA 1
ATOM 1532 C C . VAL B 1 97 ? 13.383 1.532 -5.91 1 83.88 97 VAL B C 1
ATOM 1534 O O . VAL B 1 97 ? 12.242 1.726 -6.344 1 83.88 97 VAL B O 1
#